Protein AF-A0ABD2ZBJ0-F1 (afdb_monomer)

Nearest PDB structures (foldseek):
  8fky-assembly1_SS  TM=4.635E-01  e=9.409E-06  Homo sapiens
  7ohr-assembly1_m  TM=4.578E-01  e=9.409E-06  Saccharomyces cerevisiae S288C
  8v87-assembly1_m  TM=4.696E-01  e=1.966E-05  Saccharomyces cerevisiae BY4741
  7r7a-assembly1_m  TM=4.651E-01  e=1.839E-05  Saccharomyces cerevisiae BY4741
  8esr-assembly1_m  TM=4.521E-01  e=4.393E-05  Schizosaccharomyces pombe

Secondary structure (DSSP, 8-state):
-HHHHHHHHHHHHHHHHHHHHHHHHHHHHHHHHHHHTS--SS----SSGGGSSSSS---PPPPPPTTGGG-HHHHGGGS--EEEETTTTEEEEPPHHHHHHHHHHHTT--SSTT--SS-----SS-----SS-S--PPPPGGGTSPPHHHHHHHHHHHHHHHTTSS----SPPPP-----SS---GGGG---SPPPPPPPPPPPP------

InterPro domains:
  IPR012953 BOP1, N-terminal domain [PF08145] (55-199)
  IPR012953 BOP1, N-terminal domain [SM01035] (53-210)
  IPR028598 WD repeat BOP1/Erb1 [PTHR17605] (54-200)

pLDDT: mean 73.8, std 16.03, range [34.25, 97.5]

Radius of gyration: 49.83 Å; Cα contacts (8 Å, |Δi|>4): 45; chains: 1; bounding box: 129×77×91 Å

Solvent-accessible surface area (backbone atoms only — not comparable to full-atom values): 14485 Å² total; per-residue (Å²): 112,72,70,60,53,52,52,51,51,52,50,53,51,50,53,52,53,52,52,52,50,54,52,52,50,52,52,52,52,50,51,52,55,55,55,73,70,59,82,79,85,85,76,97,76,92,82,69,79,80,55,68,88,74,79,58,82,80,75,77,73,82,81,74,68,92,69,67,83,77,61,52,82,80,54,54,81,79,48,64,69,66,48,78,40,83,88,70,75,40,80,48,69,53,51,74,63,58,52,50,25,52,57,25,47,78,69,75,42,68,60,54,91,82,67,67,93,75,68,78,83,73,73,87,65,76,88,66,82,69,94,60,71,95,72,86,69,81,83,62,68,69,80,81,43,82,57,69,64,59,53,53,51,50,53,51,51,53,51,32,41,77,69,63,76,42,77,89,68,92,62,81,78,76,73,79,82,81,73,79,88,80,68,93,61,86,80,68,77,83,67,98,63,87,74,78,80,78,80,82,77,84,77,83,80,81,82,86,76,89,134

Organism: NCBI:txid153742

Structure (mmCIF, N/CA/C/O backbone):
data_AF-A0ABD2ZBJ0-F1
#
_entry.id   AF-A0ABD2ZBJ0-F1
#
loop_
_atom_site.group_PDB
_atom_site.id
_atom_site.type_symbol
_atom_site.label_atom_id
_atom_site.label_alt_id
_atom_site.label_comp_id
_atom_site.label_asym_id
_atom_site.label_entity_id
_atom_site.label_seq_id
_atom_site.pdbx_PDB_ins_code
_atom_site.Cartn_x
_atom_site.Cartn_y
_atom_site.Cartn_z
_atom_site.occupancy
_atom_site.B_iso_or_equiv
_atom_site.auth_seq_id
_atom_site.auth_comp_id
_atom_site.auth_asym_id
_atom_site.auth_atom_id
_atom_site.pdbx_PDB_model_num
ATOM 1 N N . MET A 1 1 ? -0.384 59.684 -9.572 1.00 61.28 1 MET A N 1
ATOM 2 C CA . MET A 1 1 ? 0.244 59.180 -8.322 1.00 61.28 1 MET A CA 1
ATOM 3 C C . MET A 1 1 ? -0.605 59.385 -7.064 1.00 61.28 1 MET A C 1
ATOM 5 O O . MET A 1 1 ? -0.841 58.405 -6.370 1.00 61.28 1 MET A O 1
ATOM 9 N N . ARG A 1 2 ? -1.125 60.590 -6.771 1.00 64.19 2 ARG A N 1
ATOM 10 C CA . ARG A 1 2 ? -1.909 60.859 -5.540 1.00 64.19 2 ARG A CA 1
ATOM 11 C C . ARG A 1 2 ? -3.164 59.977 -5.352 1.00 64.19 2 ARG A C 1
ATOM 13 O O . ARG A 1 2 ? -3.437 59.551 -4.239 1.00 64.19 2 ARG A O 1
ATOM 20 N N . VAL A 1 3 ? -3.869 59.622 -6.432 1.00 71.19 3 VAL A N 1
ATOM 21 C CA . VAL A 1 3 ? -5.083 58.769 -6.383 1.00 71.19 3 VAL A CA 1
ATOM 22 C C . VAL A 1 3 ? -4.773 57.303 -6.026 1.00 71.19 3 VAL A C 1
ATOM 24 O O . VAL A 1 3 ? -5.546 56.655 -5.327 1.00 71.19 3 VAL A O 1
ATOM 27 N N . MET A 1 4 ? -3.616 56.784 -6.455 1.00 71.06 4 MET A N 1
ATOM 28 C CA . MET A 1 4 ? -3.164 55.423 -6.120 1.00 71.06 4 MET A CA 1
ATOM 29 C C . MET A 1 4 ? -2.747 55.325 -4.647 1.00 71.06 4 MET A C 1
ATOM 31 O O . MET A 1 4 ? -3.127 54.375 -3.970 1.00 71.06 4 MET A O 1
ATOM 35 N N . LEU A 1 5 ? -2.049 56.344 -4.129 1.00 70.50 5 LEU A N 1
ATOM 36 C CA . LEU A 1 5 ? -1.701 56.435 -2.707 1.00 70.50 5 LEU A CA 1
ATOM 37 C C . LEU A 1 5 ? -2.944 56.517 -1.811 1.00 70.50 5 LEU A C 1
ATOM 39 O O . LEU A 1 5 ? -3.017 55.795 -0.823 1.00 70.50 5 LEU A O 1
ATOM 43 N N . ALA A 1 6 ? -3.957 57.305 -2.189 1.00 75.88 6 ALA A N 1
ATOM 44 C CA . ALA A 1 6 ? -5.214 57.377 -1.440 1.00 75.88 6 ALA A CA 1
ATOM 45 C C . ALA A 1 6 ? -5.960 56.028 -1.408 1.00 75.88 6 ALA A C 1
ATOM 47 O O . ALA A 1 6 ? -6.484 55.639 -0.366 1.00 75.88 6 ALA A O 1
ATOM 48 N N . ARG A 1 7 ? -5.959 55.270 -2.517 1.00 73.88 7 ARG A N 1
ATOM 49 C CA . ARG A 1 7 ? -6.553 53.921 -2.568 1.00 73.88 7 ARG A CA 1
ATOM 50 C C . ARG A 1 7 ? -5.820 52.919 -1.675 1.00 73.88 7 ARG A C 1
ATOM 52 O O . ARG A 1 7 ? -6.476 52.176 -0.949 1.00 73.88 7 ARG A O 1
ATOM 59 N N . ILE A 1 8 ? -4.488 52.929 -1.681 1.00 75.62 8 ILE A N 1
ATOM 60 C CA . ILE A 1 8 ? -3.676 52.067 -0.806 1.00 75.62 8 ILE A CA 1
ATOM 61 C C . ILE A 1 8 ? -3.910 52.437 0.664 1.00 75.62 8 ILE A C 1
ATOM 63 O O . ILE A 1 8 ? -4.127 51.559 1.495 1.00 75.62 8 ILE A O 1
ATOM 67 N N . GLN A 1 9 ? -3.957 53.731 0.984 1.00 77.38 9 GLN A N 1
ATOM 68 C CA . GLN A 1 9 ? -4.165 54.211 2.349 1.00 77.38 9 GLN A CA 1
ATOM 69 C C . GLN A 1 9 ? -5.561 53.856 2.888 1.00 77.38 9 GLN A C 1
ATOM 71 O O . GLN A 1 9 ? -5.675 53.387 4.020 1.00 77.38 9 GLN A O 1
ATOM 76 N N . MET A 1 10 ? -6.609 53.958 2.064 1.00 75.44 10 MET A N 1
ATOM 77 C CA . MET A 1 10 ? -7.961 53.496 2.416 1.00 75.44 10 MET A CA 1
ATOM 78 C C . MET A 1 10 ? -8.017 51.975 2.640 1.00 75.44 10 MET A C 1
ATOM 80 O O . MET A 1 10 ? -8.693 51.508 3.560 1.00 75.44 10 MET A O 1
ATOM 84 N N . MET A 1 11 ? -7.276 51.195 1.845 1.00 76.12 11 MET A N 1
ATOM 85 C CA . MET A 1 11 ? -7.219 49.736 1.982 1.00 76.12 11 MET A CA 1
ATOM 86 C C . MET A 1 11 ? -6.494 49.309 3.268 1.00 76.12 11 MET A C 1
ATOM 88 O O . MET A 1 11 ? -6.987 48.443 3.992 1.00 76.12 11 MET A O 1
ATOM 92 N N . VAL A 1 12 ? -5.384 49.975 3.608 1.00 77.19 12 VAL A N 1
ATOM 93 C CA . VAL A 1 12 ? -4.644 49.745 4.861 1.00 77.19 12 VAL A CA 1
ATOM 94 C C . VAL A 1 12 ? -5.488 50.132 6.079 1.00 77.19 12 VAL A C 1
ATOM 96 O O . VAL A 1 12 ? -5.538 49.379 7.053 1.00 77.19 12 VAL A O 1
ATOM 99 N N . MET A 1 13 ? -6.218 51.252 6.021 1.00 75.88 13 MET A N 1
ATOM 100 C CA . MET A 1 13 ? -7.121 51.648 7.106 1.00 75.88 13 MET A CA 1
ATOM 101 C C . MET A 1 13 ? -8.272 50.653 7.288 1.00 75.88 13 MET A C 1
ATOM 103 O O . MET A 1 13 ? -8.573 50.296 8.424 1.00 75.88 13 MET A O 1
ATOM 107 N N . SER A 1 14 ? -8.866 50.144 6.204 1.00 76.94 14 SER A N 1
ATOM 108 C CA . SER A 1 14 ? -9.909 49.109 6.273 1.00 76.94 14 SER A CA 1
ATOM 109 C C . SER A 1 14 ? -9.390 47.811 6.906 1.00 76.94 14 SER A C 1
ATOM 111 O O . SER A 1 14 ? -9.988 47.301 7.858 1.00 76.94 14 SER A O 1
ATOM 113 N N . MET A 1 15 ? -8.216 47.332 6.476 1.00 72.44 15 MET A N 1
ATOM 114 C CA . MET A 1 15 ? -7.551 46.174 7.088 1.00 72.44 15 MET A CA 1
ATOM 115 C C . MET A 1 15 ? -7.295 46.384 8.586 1.00 72.44 15 MET A C 1
ATOM 117 O O . MET A 1 15 ? -7.532 45.474 9.379 1.00 72.44 15 MET A O 1
ATOM 121 N N . MET A 1 16 ? -6.880 47.587 8.994 1.00 76.50 16 MET A N 1
ATOM 122 C CA . MET A 1 16 ? -6.619 47.912 10.400 1.00 76.50 16 MET A CA 1
ATOM 123 C C . MET A 1 16 ? -7.900 47.964 11.254 1.00 76.50 16 MET A C 1
ATOM 125 O O . MET A 1 16 ? -7.879 47.596 12.430 1.00 76.50 16 MET A O 1
ATOM 129 N N . GLN A 1 17 ? -9.035 48.380 10.680 1.00 71.62 17 GLN A N 1
ATOM 130 C CA . GLN A 1 17 ? -10.335 48.331 11.365 1.00 71.62 17 GLN A CA 1
ATOM 131 C C . GLN A 1 17 ? -10.834 46.890 11.539 1.00 71.62 17 GLN A C 1
ATOM 133 O O . GLN A 1 17 ? -11.384 46.547 12.589 1.00 71.62 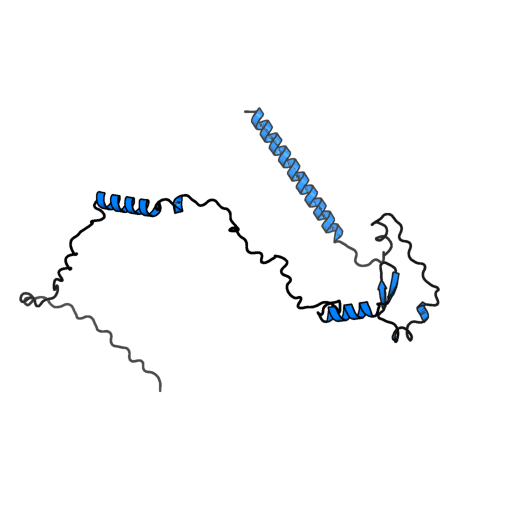17 GLN A O 1
ATOM 138 N N . ILE A 1 18 ? -10.609 46.027 10.544 1.00 70.81 18 ILE A N 1
ATOM 139 C CA . ILE A 1 18 ? -11.002 44.612 10.595 1.00 70.81 18 ILE A CA 1
ATOM 140 C C . ILE A 1 18 ? -10.181 43.868 11.654 1.00 70.81 18 ILE A C 1
ATOM 142 O O . ILE A 1 18 ? -10.756 43.182 12.502 1.00 70.81 18 ILE A O 1
ATOM 146 N N . THR A 1 19 ? -8.859 44.055 11.685 1.00 70.75 19 THR A N 1
ATOM 147 C CA . THR A 1 19 ? -8.000 43.401 12.686 1.00 70.75 19 THR A CA 1
ATOM 148 C C . THR A 1 19 ? -8.301 43.882 14.106 1.00 70.75 19 THR A C 1
ATOM 150 O O . THR A 1 19 ? -8.396 43.051 15.011 1.00 70.75 19 THR A O 1
ATOM 153 N N . ARG A 1 20 ? -8.575 45.181 14.315 1.00 75.19 20 ARG A N 1
ATOM 154 C CA . ARG A 1 20 ? -9.044 45.699 15.616 1.00 75.19 20 ARG A CA 1
ATOM 155 C C . ARG A 1 20 ? -10.350 45.053 16.072 1.00 75.19 20 ARG A C 1
ATOM 157 O O . ARG A 1 20 ? -10.453 44.681 17.240 1.00 75.19 20 ARG A O 1
ATOM 164 N N . ARG A 1 21 ? -11.333 44.885 15.180 1.00 75.00 21 ARG A N 1
ATOM 165 C CA . ARG A 1 21 ? -12.605 44.223 15.521 1.00 75.00 21 ARG A CA 1
ATOM 166 C C . ARG A 1 21 ? -12.390 42.759 15.900 1.00 75.00 21 ARG A C 1
ATOM 168 O O . ARG A 1 21 ? -12.909 42.332 16.927 1.00 75.00 21 ARG A O 1
ATOM 175 N N . VAL A 1 22 ? -11.577 42.019 15.147 1.00 75.56 22 VAL A N 1
ATOM 176 C CA . VAL A 1 22 ? -11.269 40.608 15.443 1.00 75.56 22 VAL A CA 1
ATOM 177 C C . VAL A 1 22 ? -10.565 40.457 16.796 1.00 75.56 22 VAL A C 1
ATOM 179 O O . VAL A 1 22 ? -10.947 39.595 17.587 1.00 75.56 22 VAL A O 1
ATOM 182 N N . ILE A 1 23 ? -9.599 41.326 17.111 1.00 74.06 23 ILE A N 1
ATOM 183 C CA . ILE A 1 23 ? -8.914 41.331 18.414 1.00 74.06 23 ILE A CA 1
ATOM 184 C C . ILE A 1 23 ? -9.905 41.646 19.544 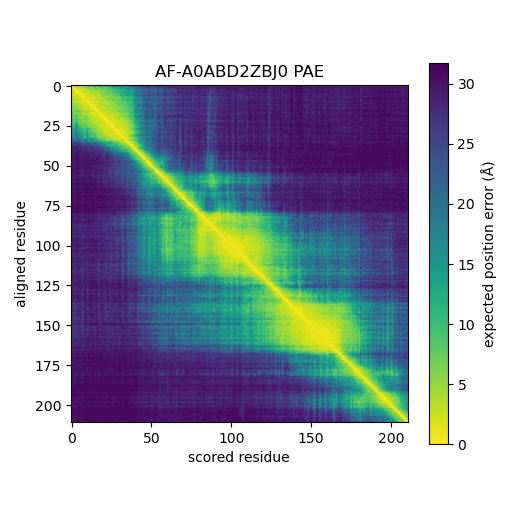1.00 74.06 23 ILE A C 1
ATOM 186 O O . ILE A 1 23 ? -9.911 40.961 20.566 1.00 74.06 23 ILE A O 1
ATOM 190 N N . HIS A 1 24 ? -10.792 42.624 19.349 1.00 74.88 24 HIS A N 1
ATOM 191 C CA . HIS A 1 24 ? -11.782 43.008 20.354 1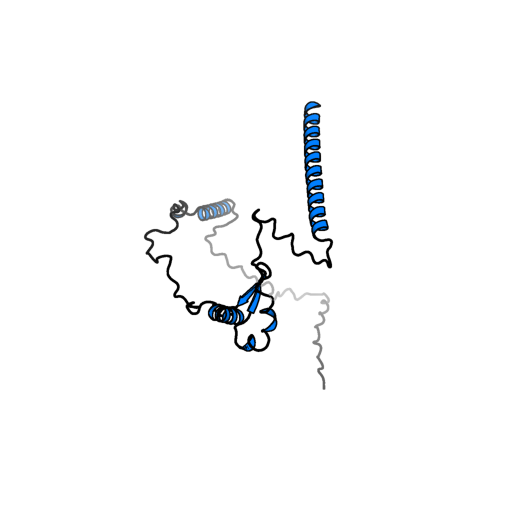.00 74.88 24 HIS A CA 1
ATOM 192 C C . HIS A 1 24 ? -12.831 41.909 20.603 1.00 74.88 24 HIS A C 1
ATOM 194 O O . HIS A 1 24 ? -13.232 41.701 21.748 1.00 74.88 24 HIS A O 1
ATOM 200 N N . LEU A 1 25 ? -13.253 41.183 19.559 1.00 76.94 25 LEU A N 1
ATOM 201 C CA . LEU A 1 25 ? -14.136 40.015 19.668 1.00 76.94 25 LEU A CA 1
ATOM 202 C C . LEU A 1 25 ? -13.435 38.834 20.359 1.00 76.94 25 LEU A C 1
ATOM 204 O O . LEU A 1 25 ? -14.033 38.213 21.236 1.00 76.94 25 LEU A O 1
ATOM 208 N N . LYS A 1 26 ? -12.160 38.570 20.040 1.00 75.81 26 LYS A N 1
ATOM 209 C CA . LYS A 1 26 ? -11.360 37.512 20.680 1.00 75.81 26 LYS A CA 1
ATOM 210 C C . LYS A 1 26 ? -11.137 37.789 22.172 1.00 75.81 26 LYS A C 1
ATOM 212 O O . LYS A 1 26 ? -11.286 36.877 22.978 1.00 75.81 26 LYS A O 1
ATOM 217 N N . MET A 1 27 ? -10.879 39.046 22.545 1.00 73.69 27 MET A N 1
ATOM 218 C CA . MET A 1 27 ? -10.788 39.476 23.948 1.00 73.69 27 MET A CA 1
ATOM 219 C C . MET A 1 27 ? -12.127 39.346 24.687 1.00 73.69 27 MET A C 1
ATOM 221 O O . MET A 1 27 ? -12.146 38.923 25.838 1.00 73.69 27 MET A O 1
ATOM 225 N N . ARG A 1 28 ? -13.258 39.644 24.029 1.00 74.81 28 ARG A N 1
ATOM 226 C CA . ARG A 1 28 ? -14.600 39.479 24.617 1.00 74.81 28 ARG A CA 1
ATOM 227 C C . ARG A 1 28 ? -14.943 38.006 24.851 1.00 74.81 28 ARG A C 1
ATOM 229 O O . ARG A 1 28 ? -15.503 37.681 25.891 1.00 74.81 28 ARG A O 1
ATOM 236 N N . LEU A 1 29 ? -14.569 37.125 23.921 1.00 73.31 29 LEU A N 1
ATOM 237 C CA . LEU A 1 29 ? -14.761 35.678 24.050 1.00 73.31 29 LEU A CA 1
ATOM 238 C C . LEU A 1 29 ? -13.899 35.093 25.180 1.00 73.31 29 LEU A C 1
ATOM 240 O O . LEU A 1 29 ? -14.403 34.330 25.996 1.00 73.31 29 LEU A O 1
ATOM 244 N N . LEU A 1 30 ? -12.628 35.502 25.272 1.00 74.31 30 LEU A N 1
ATOM 245 C CA . LEU A 1 30 ? -11.732 35.113 26.369 1.00 74.31 30 LEU A CA 1
ATOM 246 C C . LEU A 1 30 ? -12.264 35.572 27.729 1.00 74.31 30 LEU A C 1
ATOM 248 O O . LEU A 1 30 ? -12.286 34.783 28.667 1.00 74.31 30 LEU A O 1
ATOM 252 N N . LEU A 1 31 ? -12.787 36.797 27.811 1.00 71.00 31 LEU A N 1
ATOM 253 C CA . LEU A 1 31 ? -13.375 37.334 29.035 1.00 71.00 31 LEU A CA 1
ATOM 254 C C . LEU A 1 31 ? -14.665 36.589 29.433 1.00 71.00 31 LEU A C 1
ATOM 256 O O . LEU A 1 31 ? -14.871 36.345 30.616 1.00 71.00 31 LEU A O 1
ATOM 260 N N . VAL A 1 32 ? -15.490 36.147 28.474 1.00 70.88 32 VAL A N 1
ATOM 261 C CA . VAL A 1 32 ? -16.660 35.281 28.741 1.00 70.88 32 VAL A CA 1
ATOM 262 C C . VAL A 1 32 ? -16.236 33.891 29.229 1.00 70.88 32 VAL A C 1
ATOM 264 O O . VAL A 1 32 ? -16.832 33.378 30.171 1.00 70.88 32 VAL A O 1
ATOM 267 N N . ILE A 1 33 ? -15.187 33.300 28.651 1.00 67.38 33 ILE A N 1
ATOM 268 C CA . ILE A 1 33 ? -14.648 32.001 29.093 1.00 67.38 33 ILE A CA 1
ATOM 269 C C . ILE A 1 33 ? -14.029 32.118 30.499 1.00 67.38 33 ILE A C 1
ATOM 271 O O . ILE A 1 33 ? -14.259 31.259 31.348 1.00 67.38 33 ILE A O 1
ATOM 275 N N . GLN A 1 34 ? -13.300 33.202 30.782 1.00 61.47 34 GLN A N 1
ATOM 276 C CA . GLN A 1 34 ? -12.678 33.448 32.089 1.00 61.47 34 GLN A CA 1
ATOM 277 C C . GLN A 1 34 ? -13.701 33.812 33.175 1.00 61.47 34 GLN A C 1
ATOM 279 O O . GLN A 1 34 ? -13.545 33.363 34.308 1.00 61.47 34 GLN A O 1
ATOM 284 N N . LEU A 1 35 ? -14.772 34.546 32.845 1.00 60.62 35 LEU A N 1
ATOM 285 C CA . LEU A 1 35 ? -15.897 34.775 33.761 1.00 60.62 35 LEU A CA 1
ATOM 286 C C . LEU A 1 35 ? -16.754 33.515 33.964 1.00 60.62 35 LEU A C 1
ATOM 288 O O . LEU A 1 35 ? -17.275 33.320 35.056 1.00 60.62 35 LEU A O 1
ATOM 292 N N . GLY A 1 36 ? -16.863 32.637 32.960 1.00 52.66 36 GLY A N 1
ATOM 293 C CA . GLY A 1 36 ? -17.578 31.359 33.065 1.00 52.66 36 GLY A CA 1
ATOM 294 C C . GLY A 1 36 ? -16.891 30.319 33.961 1.00 52.66 36 GLY A C 1
ATOM 295 O O . GLY A 1 36 ? -17.547 29.388 34.419 1.00 52.66 36 GLY A O 1
ATOM 296 N N . MET A 1 37 ? -15.593 30.482 34.246 1.00 48.53 37 MET A N 1
ATOM 297 C CA . MET A 1 37 ? -14.822 29.585 35.120 1.00 48.53 37 MET A CA 1
ATOM 298 C C . MET A 1 37 ? -14.546 30.150 36.524 1.00 48.53 37 MET A C 1
ATOM 300 O O . MET A 1 37 ? -13.981 29.442 37.357 1.00 48.53 37 MET A O 1
ATOM 304 N N . PHE A 1 38 ? -14.947 31.390 36.831 1.00 41.56 38 PHE A N 1
ATOM 305 C CA . PHE A 1 38 ? -14.702 32.004 38.139 1.00 41.56 38 PHE A CA 1
ATOM 306 C C . PHE A 1 38 ? -15.972 32.042 39.004 1.00 41.56 38 PHE A C 1
ATOM 308 O O . PHE A 1 38 ? -16.809 32.929 38.862 1.00 41.56 38 PHE A O 1
ATOM 315 N N . ARG A 1 39 ? -16.005 31.133 39.997 1.00 39.75 39 ARG A N 1
ATOM 316 C CA . ARG A 1 39 ? -16.911 31.080 41.171 1.00 39.75 39 ARG A CA 1
ATOM 317 C C . ARG A 1 39 ? -18.295 30.491 40.843 1.00 39.75 39 ARG A C 1
ATOM 319 O O . ARG A 1 39 ? -19.014 31.001 40.005 1.00 39.75 39 ARG A O 1
ATOM 326 N N . LEU A 1 40 ? -18.705 29.381 41.461 1.00 41.16 40 LEU A N 1
ATOM 327 C CA . LEU A 1 40 ? -19.152 29.331 42.856 1.00 41.16 40 LEU A CA 1
ATOM 328 C C . LEU A 1 40 ? -18.765 28.008 43.539 1.00 41.16 40 LEU A C 1
ATOM 330 O O . LEU A 1 40 ? -19.365 26.964 43.300 1.00 41.16 40 LEU A O 1
ATOM 334 N N . ASN A 1 41 ? -17.832 28.087 44.488 1.00 41.56 41 ASN A N 1
ATOM 335 C CA . ASN A 1 41 ? -17.881 27.194 45.638 1.00 41.56 41 ASN A CA 1
ATOM 336 C C . ASN A 1 41 ? -19.113 27.575 46.466 1.00 41.56 41 ASN A C 1
ATOM 338 O O . ASN A 1 41 ? -19.238 28.726 46.882 1.00 41.56 41 ASN A O 1
ATOM 342 N N . GLY A 1 42 ? -19.993 26.599 46.684 1.00 46.91 42 GLY A N 1
ATOM 343 C CA . GLY A 1 42 ? -21.019 26.613 47.721 1.00 46.91 42 GLY A CA 1
ATOM 344 C C . GLY A 1 42 ? -22.121 27.656 47.555 1.00 46.91 42 GLY A C 1
ATOM 345 O O . GLY A 1 42 ? -22.076 28.698 48.188 1.00 46.91 42 GLY A O 1
ATOM 346 N N . THR A 1 43 ? -23.178 27.334 46.809 1.00 34.59 43 THR A N 1
ATOM 347 C CA . THR A 1 43 ? -24.553 27.679 47.215 1.00 34.59 43 THR A CA 1
ATOM 348 C C . THR A 1 43 ? -25.556 26.719 46.577 1.00 34.59 43 THR A C 1
ATOM 350 O O . THR A 1 43 ? -25.511 26.397 45.394 1.00 34.59 43 THR A O 1
ATOM 353 N N . ARG A 1 44 ? -26.468 26.248 47.426 1.00 46.78 44 ARG A N 1
ATOM 354 C CA . ARG A 1 44 ? -27.661 25.460 47.125 1.00 46.78 44 ARG A CA 1
ATOM 355 C C . ARG A 1 44 ? -28.625 26.309 46.285 1.00 46.78 44 ARG A C 1
ATOM 357 O O . ARG A 1 44 ? -29.364 27.098 46.855 1.00 46.78 44 ARG A O 1
ATOM 364 N N . MET A 1 45 ? -28.626 26.146 44.963 1.00 34.25 45 MET A N 1
ATOM 365 C CA . MET A 1 45 ? -29.643 26.705 44.056 1.00 34.25 45 MET A CA 1
ATOM 366 C C . MET A 1 45 ? -29.935 25.695 42.932 1.00 34.25 45 MET A C 1
ATOM 368 O O . MET A 1 45 ? -29.454 25.836 41.813 1.00 34.25 45 MET A O 1
ATOM 372 N N . LYS A 1 46 ? -30.703 24.642 43.240 1.00 42.00 46 LYS A N 1
ATOM 373 C CA . LYS A 1 46 ? -31.258 23.698 42.252 1.00 42.00 46 LYS A CA 1
ATOM 374 C C . LYS A 1 46 ? -32.750 24.005 42.062 1.00 42.00 46 LYS A C 1
ATOM 376 O O . LYS A 1 46 ? -33.590 23.352 42.663 1.00 42.00 46 LYS A O 1
ATOM 381 N N . SER A 1 47 ? -33.091 25.061 41.324 1.00 48.19 47 SER A N 1
ATOM 382 C CA . SER A 1 47 ? -34.488 25.277 40.885 1.00 48.19 47 SER A CA 1
ATOM 383 C C . SER A 1 47 ? -34.652 26.174 39.654 1.00 48.19 47 SER A C 1
ATOM 385 O O . SER A 1 47 ? -35.778 26.466 39.262 1.00 48.19 47 SER A O 1
ATOM 387 N N . THR A 1 48 ? -33.566 26.653 39.041 1.00 39.34 48 THR A N 1
ATOM 388 C CA . THR A 1 48 ? -33.640 27.640 37.948 1.00 39.34 48 THR A CA 1
ATOM 389 C C . THR A 1 48 ? -33.057 27.158 36.622 1.00 39.34 48 THR A C 1
ATOM 391 O O . THR A 1 48 ? -33.390 27.734 35.590 1.00 39.34 48 THR A O 1
ATOM 394 N N . LEU A 1 49 ? -32.239 26.098 36.610 1.00 44.50 49 LEU A N 1
ATOM 395 C CA . LEU A 1 49 ? -31.581 25.629 35.383 1.00 44.50 49 LEU A CA 1
ATOM 396 C C . LEU A 1 49 ? -32.481 24.757 34.490 1.00 44.50 49 LEU A C 1
ATOM 398 O O . LEU A 1 49 ? -32.297 24.755 33.276 1.00 44.50 49 LEU A O 1
ATOM 402 N N . ASP A 1 50 ? -33.529 24.141 35.039 1.00 44.81 50 ASP A N 1
ATOM 403 C CA . ASP A 1 50 ? -34.424 23.257 34.271 1.00 44.81 50 ASP A CA 1
ATOM 404 C C . ASP A 1 50 ? -35.515 24.000 33.480 1.00 44.81 50 ASP A C 1
ATOM 406 O O . ASP A 1 50 ? -36.236 23.406 32.680 1.00 44.81 50 ASP A O 1
ATOM 410 N N . MET A 1 51 ? -35.654 25.319 33.664 1.00 43.53 51 MET A N 1
ATOM 411 C CA . MET A 1 51 ? -36.751 26.090 33.062 1.00 43.53 51 MET A CA 1
ATOM 412 C C . MET A 1 51 ? -36.508 26.470 31.586 1.00 43.53 51 MET A C 1
ATOM 414 O O . MET A 1 51 ? -37.444 26.889 30.905 1.00 43.53 51 MET A O 1
ATOM 418 N N . ILE A 1 52 ? -35.271 26.369 31.078 1.00 47.16 52 ILE A N 1
ATOM 419 C CA . ILE A 1 52 ? -34.842 27.164 29.908 1.00 47.16 52 ILE A CA 1
ATOM 420 C C . ILE A 1 52 ? -34.733 26.359 28.601 1.00 47.16 52 ILE A C 1
ATOM 422 O O . ILE A 1 52 ? -34.822 26.953 27.530 1.00 47.16 52 ILE A O 1
ATOM 426 N N . LEU A 1 53 ? -34.617 25.025 28.624 1.00 49.03 53 LEU A N 1
ATOM 427 C CA . LEU A 1 53 ? -34.295 24.290 27.389 1.00 49.03 53 LEU A CA 1
ATOM 428 C C . LEU A 1 53 ? -35.470 24.154 26.391 1.00 49.03 53 LEU A C 1
ATOM 430 O O . LEU A 1 53 ? -35.226 23.880 25.221 1.00 49.03 53 LEU A O 1
ATOM 434 N N . LEU A 1 54 ? -36.735 24.341 26.805 1.00 44.50 54 LEU A N 1
ATOM 435 C CA . LEU A 1 54 ? -37.882 24.073 25.911 1.00 44.50 54 LEU A CA 1
ATOM 436 C C . LEU A 1 54 ? -39.180 24.864 26.172 1.00 44.50 54 LEU A C 1
ATOM 438 O O . LEU A 1 54 ? -40.230 24.509 25.637 1.00 44.50 54 LEU A O 1
ATOM 442 N N . GLY A 1 55 ? -39.155 25.920 26.994 1.00 48.69 55 GLY A N 1
ATOM 443 C CA . GLY A 1 55 ? -40.298 26.834 27.191 1.00 48.69 55 GLY A CA 1
ATOM 444 C C . GLY A 1 55 ? -41.567 26.232 27.827 1.00 48.69 55 GLY A C 1
ATOM 445 O O . GLY A 1 55 ? -42.517 26.961 28.108 1.00 48.69 55 GLY A O 1
ATOM 446 N N . LYS A 1 56 ? -41.600 24.925 28.107 1.00 52.34 56 LYS A N 1
ATOM 447 C CA . LYS A 1 56 ? -42.657 24.259 28.879 1.00 52.34 56 LYS A CA 1
ATOM 448 C C . LYS A 1 56 ? -42.186 24.075 30.320 1.00 52.34 56 LYS A C 1
ATOM 450 O O . LYS A 1 56 ? -41.158 23.452 30.558 1.00 52.34 56 LYS A O 1
ATOM 455 N N . ARG A 1 57 ? -42.948 24.606 31.287 1.00 53.38 57 ARG A N 1
ATOM 456 C CA . ARG A 1 57 ? -42.692 24.396 32.724 1.00 53.38 57 ARG A CA 1
ATOM 457 C C . ARG A 1 57 ? -42.781 22.901 33.041 1.00 53.38 57 ARG A C 1
ATOM 459 O O . ARG A 1 57 ? -43.873 22.335 32.978 1.00 53.38 57 ARG A O 1
ATOM 466 N N . LEU A 1 58 ? -41.660 22.285 33.409 1.00 56.91 58 LEU A N 1
ATOM 467 C CA . LEU A 1 58 ? -41.633 20.933 33.962 1.00 56.91 58 LEU A CA 1
ATOM 468 C C . LEU A 1 58 ? -42.330 20.969 35.327 1.00 56.91 58 LEU A C 1
ATOM 470 O O . LEU A 1 58 ? -41.879 21.633 36.259 1.00 56.91 58 LEU A O 1
ATOM 474 N N . ARG A 1 59 ? -43.497 20.327 35.432 1.00 61.72 59 ARG A N 1
ATOM 475 C CA . ARG A 1 59 ? -44.195 20.160 36.711 1.00 61.72 59 ARG A CA 1
ATOM 476 C C . ARG A 1 59 ? -43.645 18.896 37.362 1.00 61.72 59 ARG A C 1
ATOM 478 O O . ARG A 1 59 ? -43.857 17.814 36.824 1.00 61.72 59 ARG A O 1
ATOM 485 N N . LYS A 1 60 ? -42.978 19.036 38.510 1.00 60.72 60 LYS A N 1
ATOM 486 C CA . LYS A 1 60 ? -42.560 17.898 39.339 1.00 60.72 60 LYS A CA 1
ATOM 487 C C . LYS A 1 60 ? -43.780 17.040 39.710 1.00 60.72 60 LYS A C 1
ATOM 489 O O . LYS A 1 60 ? -44.873 17.570 39.948 1.00 60.72 60 LYS A O 1
ATOM 494 N N . LYS A 1 61 ? -43.604 15.719 39.744 1.00 63.59 61 LYS A N 1
ATOM 495 C CA . LYS A 1 61 ? -44.631 14.768 40.195 1.00 63.59 61 LYS A CA 1
ATOM 496 C C . LYS A 1 61 ? -44.928 15.008 41.678 1.00 63.59 61 LYS A C 1
ATOM 498 O O . LYS A 1 61 ? -44.028 15.325 42.449 1.00 63.59 61 LYS A O 1
ATOM 503 N N . ARG A 1 62 ? -46.199 14.920 42.086 1.00 60.09 62 ARG A N 1
ATOM 504 C CA . ARG A 1 62 ? -46.584 15.143 43.491 1.00 60.09 62 ARG A CA 1
ATOM 505 C C . ARG A 1 62 ? -45.927 14.076 44.366 1.00 60.09 62 ARG A C 1
ATOM 507 O O . ARG A 1 62 ? -46.103 12.890 44.101 1.00 60.09 62 ARG A O 1
ATOM 514 N N . GLU A 1 63 ? -45.198 14.509 45.388 1.00 60.75 63 GLU A N 1
ATOM 515 C CA . GLU A 1 63 ? -44.613 13.621 46.392 1.00 60.75 63 GLU A CA 1
ATOM 516 C C . GLU A 1 63 ? -45.742 12.822 47.069 1.00 60.75 63 GLU A C 1
ATOM 518 O O . GLU A 1 63 ? -46.774 13.379 47.455 1.00 60.75 63 GLU A O 1
ATOM 523 N N . GLY A 1 64 ? -45.592 11.495 47.128 1.00 57.31 64 GLY A N 1
ATOM 524 C CA . GLY A 1 64 ? -46.535 10.616 47.817 1.00 57.31 64 GLY A CA 1
ATOM 525 C C . GLY A 1 64 ? -46.571 10.909 49.318 1.00 57.31 64 GLY A C 1
ATOM 526 O O . GLY A 1 64 ? -45.637 11.479 49.871 1.00 57.31 64 GLY A O 1
ATOM 527 N N . THR A 1 65 ? -47.669 10.531 49.975 1.00 56.56 65 THR A N 1
ATOM 528 C CA . THR A 1 65 ? -47.950 10.820 51.389 1.00 56.56 65 THR A CA 1
ATOM 529 C C . THR A 1 65 ? -46.760 10.544 52.322 1.00 56.56 65 THR A C 1
ATOM 531 O O . THR A 1 65 ? -46.024 9.570 52.156 1.00 56.56 65 THR A O 1
ATOM 534 N N . ASN A 1 66 ? -46.624 11.379 53.362 1.00 57.06 66 ASN A N 1
ATOM 535 C CA . ASN A 1 66 ? -45.525 11.422 54.349 1.00 57.06 66 ASN A CA 1
ATOM 536 C C . ASN A 1 66 ? -45.266 10.118 55.142 1.00 57.06 66 ASN A C 1
ATOM 538 O O . ASN A 1 66 ? -44.457 10.112 56.064 1.00 57.06 66 ASN A O 1
ATOM 542 N N . LEU A 1 67 ? -45.952 9.018 54.824 1.00 58.19 67 LEU A N 1
ATOM 543 C CA . LEU A 1 67 ? -45.853 7.724 55.504 1.00 58.19 67 LEU A CA 1
ATOM 544 C C . LEU A 1 67 ? -44.893 6.748 54.800 1.00 58.19 67 LEU A C 1
ATOM 546 O O . LEU A 1 67 ? -44.381 5.823 55.423 1.00 58.19 67 LEU A O 1
ATOM 550 N N . ILE A 1 68 ? -44.611 6.968 53.515 1.00 58.09 68 ILE A N 1
ATOM 551 C CA . ILE A 1 68 ? -43.722 6.129 52.694 1.00 58.09 68 ILE A CA 1
ATOM 552 C C . ILE A 1 68 ? -42.228 6.206 53.110 1.00 58.09 68 ILE A C 1
ATOM 554 O O . ILE A 1 68 ? -41.556 5.172 53.053 1.00 58.09 68 ILE A O 1
ATOM 558 N N . PRO A 1 69 ? -41.679 7.343 53.597 1.00 64.69 69 PRO A N 1
ATOM 559 C CA . PRO A 1 69 ? -40.267 7.446 53.993 1.00 64.69 69 PRO A CA 1
ATOM 560 C C . PRO A 1 69 ? -39.864 6.569 55.189 1.00 64.69 69 PRO A C 1
ATOM 562 O O . PRO A 1 69 ? -38.676 6.336 55.402 1.00 64.69 69 PRO A O 1
ATOM 565 N N . PHE A 1 70 ? -40.829 6.087 55.979 1.00 59.38 70 PHE A N 1
ATOM 566 C CA . PHE A 1 70 ? -40.574 5.410 57.256 1.00 59.38 70 PHE A CA 1
ATOM 567 C C . PHE A 1 70 ? -40.488 3.880 57.166 1.00 59.38 70 PHE A C 1
ATOM 569 O O . PHE A 1 70 ? -40.197 3.224 58.164 1.00 59.38 70 PHE A O 1
ATOM 576 N N . LEU A 1 71 ? -40.640 3.295 55.973 1.00 59.31 71 LEU A N 1
ATOM 577 C CA . LEU A 1 71 ? -40.555 1.844 55.766 1.00 59.31 71 LEU A CA 1
ATOM 578 C C . LEU A 1 71 ? -39.243 1.284 55.144 1.00 59.31 71 LEU A C 1
ATOM 580 O O . LEU A 1 71 ? -39.310 0.181 54.592 1.00 59.31 71 LEU A O 1
ATOM 584 N N . PRO A 1 72 ? -38.028 1.892 55.182 1.00 56.34 72 PRO A N 1
ATOM 585 C CA . PRO A 1 72 ? -37.001 1.453 54.235 1.00 56.34 72 PRO A CA 1
ATOM 586 C C . PRO A 1 72 ? -36.140 0.275 54.717 1.00 56.34 72 PRO A C 1
ATOM 588 O O . PRO A 1 72 ? -35.694 -0.527 53.908 1.00 56.34 72 PRO A O 1
ATOM 591 N N . VAL A 1 73 ? -35.877 0.091 56.009 1.00 58.12 73 VAL A N 1
ATOM 592 C CA . VAL A 1 73 ? -34.686 -0.701 56.391 1.00 58.12 73 VAL A CA 1
ATOM 593 C C . VAL A 1 73 ? -34.845 -2.218 56.185 1.00 58.12 73 VAL A C 1
ATOM 595 O O . VAL A 1 73 ? -33.909 -2.885 55.748 1.00 58.12 73 VAL A O 1
ATOM 598 N N . LEU A 1 74 ? -36.030 -2.780 56.442 1.00 55.59 74 LEU A N 1
ATOM 599 C CA . LEU A 1 74 ? -36.250 -4.235 56.372 1.00 55.59 74 LEU A CA 1
ATOM 600 C C . LEU A 1 74 ? -36.691 -4.729 54.984 1.00 55.59 74 LEU A C 1
ATOM 602 O O . LEU A 1 74 ? -36.424 -5.877 54.628 1.00 55.59 74 LEU A O 1
ATOM 606 N N . ILE A 1 75 ? -37.331 -3.870 54.184 1.00 49.94 75 ILE A N 1
ATOM 607 C CA . ILE A 1 75 ? -37.884 -4.234 52.870 1.00 49.94 75 ILE A CA 1
ATOM 608 C C . ILE A 1 75 ? -36.860 -4.004 51.742 1.00 49.94 75 ILE A C 1
ATOM 610 O O . ILE A 1 75 ? -36.814 -4.802 50.804 1.00 49.94 75 ILE A O 1
ATOM 614 N N . ILE A 1 76 ? -35.975 -2.997 51.854 1.00 54.53 76 ILE A N 1
ATOM 615 C CA . ILE A 1 76 ? -34.931 -2.697 50.847 1.00 54.53 76 ILE A CA 1
ATOM 616 C C . ILE A 1 76 ? -34.046 -3.914 50.557 1.00 54.53 76 ILE A C 1
ATOM 618 O O . ILE A 1 76 ? -33.628 -4.117 49.425 1.00 54.53 76 ILE A O 1
ATOM 622 N N . ARG A 1 77 ? -33.817 -4.783 51.545 1.00 51.44 77 ARG A N 1
ATOM 623 C CA . ARG A 1 77 ? -32.973 -5.973 51.381 1.00 51.44 77 ARG A CA 1
ATOM 624 C C . ARG A 1 77 ? -33.564 -7.030 50.430 1.00 51.44 77 ARG A C 1
ATOM 626 O O . ARG A 1 77 ? -32.822 -7.890 49.963 1.00 51.44 77 ARG A O 1
ATOM 633 N N . LYS A 1 78 ? -34.875 -6.990 50.147 1.00 54.91 78 LYS A N 1
ATOM 634 C CA . LYS A 1 78 ? -35.562 -7.916 49.221 1.00 54.91 78 LYS A CA 1
ATOM 635 C C . LYS A 1 78 ? -35.829 -7.330 47.830 1.00 54.91 78 LYS A C 1
ATOM 637 O O . LYS A 1 78 ? -36.153 -8.094 46.925 1.00 54.91 78 LYS A O 1
ATOM 642 N N . ILE A 1 79 ? -35.726 -6.014 47.654 1.00 56.44 79 ILE A N 1
ATOM 643 C CA . ILE A 1 79 ? -36.099 -5.321 46.413 1.00 56.44 79 ILE A CA 1
ATOM 644 C C . ILE A 1 79 ? -34.815 -4.919 45.668 1.00 56.44 79 ILE A C 1
ATOM 646 O O . ILE A 1 79 ? -33.781 -4.722 46.296 1.00 56.44 79 ILE A O 1
ATOM 650 N N . GLY A 1 80 ? -34.851 -4.893 44.331 1.00 64.62 80 GLY A N 1
ATOM 651 C CA . GLY A 1 80 ? -33.691 -4.641 43.465 1.00 64.62 80 GLY A CA 1
ATOM 652 C C . GLY A 1 80 ? -32.930 -3.341 43.765 1.00 64.62 80 GLY A C 1
ATOM 653 O O . GLY A 1 80 ? -33.348 -2.520 44.578 1.00 64.62 80 GLY A O 1
ATOM 654 N N . VAL A 1 81 ? -31.782 -3.154 43.103 1.00 76.00 81 VAL A N 1
ATOM 655 C CA . VAL A 1 81 ? -30.945 -1.953 43.270 1.00 76.00 81 VAL A CA 1
ATOM 656 C C . VAL A 1 81 ? -31.762 -0.719 42.872 1.00 76.00 81 VAL A C 1
ATOM 658 O O . VAL A 1 81 ? -32.207 -0.621 41.728 1.00 76.00 81 VAL A O 1
ATOM 661 N N . LYS A 1 82 ? -31.964 0.202 43.821 1.00 81.94 82 LYS A N 1
ATOM 662 C CA . LYS A 1 82 ? -32.665 1.472 43.602 1.00 81.94 82 LYS A CA 1
ATOM 663 C C . LYS A 1 82 ? -31.660 2.612 43.542 1.00 81.94 82 LYS A C 1
ATOM 665 O O . LYS A 1 82 ? -30.749 2.656 44.370 1.00 81.94 82 LYS A O 1
ATOM 670 N N . PHE A 1 83 ? -31.839 3.534 42.605 1.00 80.75 83 PHE A N 1
ATOM 671 C CA . PHE A 1 83 ? -31.057 4.767 42.537 1.00 80.75 83 PHE A CA 1
ATOM 672 C C . PHE A 1 83 ? -31.990 5.975 42.436 1.00 80.75 83 PHE A C 1
ATOM 674 O O . PHE A 1 83 ? -33.141 5.860 42.016 1.00 80.75 83 PHE A O 1
ATOM 681 N N . TYR A 1 84 ? -31.500 7.122 42.898 1.00 82.88 84 TYR A N 1
ATOM 682 C CA . TYR A 1 84 ? -32.234 8.379 42.849 1.00 82.88 84 TYR A CA 1
ATOM 683 C C . TYR A 1 84 ? -31.960 9.067 41.514 1.00 82.88 84 TYR A C 1
ATOM 685 O O . TYR A 1 84 ? -30.802 9.343 41.197 1.00 82.88 84 TYR A O 1
ATOM 693 N N . ASP A 1 85 ? -33.010 9.325 40.743 1.00 84.00 85 ASP A N 1
ATOM 694 C CA . ASP A 1 85 ? -32.930 10.144 39.539 1.00 84.00 85 ASP A CA 1
ATOM 695 C C . ASP A 1 85 ? -33.138 11.616 39.919 1.00 84.00 85 ASP A C 1
ATOM 697 O O . ASP A 1 85 ? -34.235 12.013 40.312 1.00 84.00 85 ASP A O 1
ATOM 701 N N . GLU A 1 86 ? -32.080 12.427 39.811 1.00 83.00 86 GLU A N 1
ATOM 702 C CA . GLU A 1 86 ? -32.119 13.854 40.157 1.00 83.00 86 GLU A CA 1
ATOM 703 C C . GLU A 1 86 ? -33.033 14.679 39.246 1.00 83.00 86 GLU A C 1
ATOM 705 O O . GLU A 1 86 ? -33.506 15.730 39.666 1.00 83.00 86 GLU A O 1
ATOM 710 N N . TYR A 1 87 ? -33.263 14.245 38.004 1.00 78.38 87 TYR A N 1
ATOM 711 C CA . TYR A 1 87 ? -34.037 15.031 37.042 1.00 78.38 87 TYR A CA 1
ATOM 712 C C . TYR A 1 87 ? -35.542 14.897 37.280 1.00 78.38 87 TYR A C 1
ATOM 714 O O . TYR A 1 87 ? -36.291 15.872 37.218 1.00 78.38 87 TYR A O 1
ATOM 722 N N . ASN A 1 88 ? -35.981 13.673 37.570 1.00 80.25 88 ASN A N 1
ATOM 723 C CA . ASN A 1 88 ? -37.388 13.373 37.818 1.00 80.25 88 ASN A CA 1
ATOM 724 C C . ASN A 1 88 ? -37.747 13.404 39.312 1.00 80.25 88 ASN A C 1
ATOM 726 O O . ASN A 1 88 ? -38.932 13.370 39.645 1.00 80.25 88 ASN A O 1
ATOM 730 N N . ASP A 1 89 ? -36.749 13.502 40.201 1.00 78.06 89 ASP A N 1
ATOM 731 C CA . ASP A 1 89 ? -36.888 13.361 41.654 1.00 78.06 89 ASP A CA 1
ATOM 732 C C . ASP A 1 89 ? -37.629 12.059 42.038 1.00 78.06 89 ASP A C 1
ATOM 734 O O . ASP A 1 89 ? -38.466 12.029 42.946 1.00 78.06 89 ASP A O 1
ATOM 738 N N . GLU A 1 90 ? -37.340 10.968 41.322 1.00 79.75 90 GLU A N 1
ATOM 739 C CA . GLU A 1 90 ? -37.959 9.655 41.523 1.00 79.75 90 GLU A CA 1
ATOM 740 C C . GLU A 1 90 ? -36.917 8.603 41.926 1.00 79.75 90 GLU A C 1
ATOM 742 O O . GLU A 1 90 ? -35.763 8.621 41.494 1.00 79.75 90 GLU A O 1
ATOM 747 N N . ILE A 1 91 ? -37.337 7.654 42.767 1.00 80.69 91 ILE A N 1
ATOM 748 C CA . ILE A 1 91 ? -36.534 6.474 43.095 1.00 80.69 91 ILE A CA 1
ATOM 749 C C . ILE A 1 91 ? -36.879 5.401 42.068 1.00 80.69 91 ILE A C 1
ATOM 751 O O . ILE A 1 91 ? -37.945 4.786 42.144 1.00 80.69 91 ILE A O 1
ATOM 755 N N . VAL A 1 92 ? -35.979 5.190 41.111 1.00 83.50 92 VAL A N 1
ATOM 756 C CA . VAL A 1 92 ? -36.154 4.194 40.053 1.00 83.50 92 VAL A CA 1
ATOM 757 C C . VAL A 1 92 ? -35.552 2.870 40.509 1.00 83.50 92 VAL A C 1
ATOM 759 O O . VAL A 1 92 ? -34.451 2.814 41.067 1.00 83.50 92 VAL A O 1
ATOM 762 N N . GLU A 1 93 ? -36.294 1.787 40.292 1.00 85.31 93 GLU A N 1
ATOM 763 C CA . GLU A 1 93 ? -35.828 0.426 40.544 1.00 85.31 93 GLU A CA 1
ATOM 764 C C . GLU A 1 93 ? -35.300 -0.180 39.247 1.00 85.31 93 GLU A C 1
ATOM 766 O O . GLU A 1 93 ? -35.995 -0.164 38.232 1.00 85.31 93 GLU A O 1
ATOM 771 N N . LEU A 1 94 ? -34.092 -0.747 39.282 1.00 85.19 94 LEU A N 1
ATOM 772 C CA . LEU A 1 94 ? -33.566 -1.474 38.131 1.00 85.19 94 LEU A CA 1
ATOM 773 C C . LEU A 1 94 ? -34.299 -2.802 37.957 1.00 85.19 94 LEU A C 1
ATOM 775 O O . LEU A 1 94 ? -34.424 -3.607 38.890 1.00 85.19 94 LEU A O 1
ATOM 779 N N . THR A 1 95 ? -34.708 -3.076 36.726 1.00 89.62 95 THR A N 1
ATOM 780 C CA . THR A 1 95 ? -35.227 -4.385 36.347 1.00 89.62 95 THR A CA 1
ATOM 781 C C . THR A 1 95 ? -34.122 -5.445 36.421 1.00 89.62 95 THR A C 1
ATOM 783 O O . THR A 1 95 ? -32.910 -5.177 36.429 1.00 89.62 95 THR A O 1
ATOM 786 N N . LYS A 1 96 ? -34.533 -6.716 36.477 1.00 87.81 96 LYS A N 1
ATOM 787 C CA . LYS A 1 96 ? -33.594 -7.849 36.509 1.00 87.81 96 LYS A CA 1
ATOM 788 C C . LYS A 1 96 ? -32.748 -7.927 35.233 1.00 87.81 96 LYS A C 1
ATOM 790 O O . LYS A 1 96 ? -31.589 -8.336 35.300 1.00 87.81 96 LYS A O 1
ATOM 795 N N . GLU A 1 97 ? -33.315 -7.531 34.096 1.00 88.75 97 GLU A N 1
ATOM 796 C CA . GLU A 1 97 ? -32.655 -7.543 32.789 1.00 88.75 97 GLU A CA 1
ATOM 797 C C . GLU A 1 97 ? -31.576 -6.465 32.696 1.00 88.75 97 GLU A C 1
ATOM 799 O O . GLU A 1 97 ? -30.429 -6.780 32.376 1.00 88.75 97 GLU A O 1
ATOM 804 N N . GLU A 1 98 ? -31.894 -5.233 33.097 1.00 88.69 98 GLU A N 1
ATOM 805 C CA . GLU A 1 98 ? -30.932 -4.126 33.168 1.00 88.69 98 GLU A CA 1
ATOM 806 C C . GLU A 1 98 ? -29.783 -4.459 34.120 1.00 88.69 98 GLU A C 1
ATOM 808 O O . GLU A 1 98 ? -28.610 -4.308 33.778 1.00 88.69 98 GLU A O 1
ATOM 813 N N . THR A 1 99 ? -30.094 -5.024 35.289 1.00 90.69 99 THR A N 1
ATOM 814 C CA . THR A 1 99 ? -29.064 -5.456 36.244 1.00 90.69 99 THR A CA 1
ATOM 815 C C . THR A 1 99 ? -28.145 -6.523 35.634 1.00 90.69 99 THR A C 1
ATOM 817 O O . THR A 1 99 ? -26.931 -6.521 35.866 1.00 90.69 99 THR A O 1
ATOM 820 N N . ARG A 1 100 ? -28.695 -7.452 34.840 1.00 90.31 100 ARG A N 1
ATOM 821 C CA . ARG A 1 100 ? -27.920 -8.491 34.143 1.00 90.31 100 ARG A CA 1
ATOM 822 C C . ARG A 1 100 ? -27.040 -7.891 33.047 1.00 90.31 100 ARG A C 1
ATOM 824 O O . ARG A 1 100 ? -25.887 -8.307 32.926 1.00 90.31 100 ARG A O 1
ATOM 831 N N . MET A 1 101 ? -27.556 -6.918 32.302 1.00 92.50 101 MET A N 1
ATOM 832 C CA . MET A 1 101 ? -26.823 -6.187 31.271 1.00 92.50 101 MET A CA 1
ATOM 833 C C . MET A 1 101 ? -25.643 -5.416 31.875 1.00 92.50 101 MET A C 1
ATOM 835 O O . MET A 1 101 ? -24.503 -5.622 31.462 1.00 92.50 101 MET A O 1
ATOM 839 N N . ILE A 1 102 ? -25.884 -4.630 32.930 1.00 91.81 102 ILE A N 1
ATOM 840 C CA . ILE A 1 102 ? -24.848 -3.865 33.645 1.00 91.81 102 ILE A CA 1
ATOM 841 C C . ILE A 1 102 ? -23.746 -4.800 34.156 1.00 91.81 102 ILE A C 1
ATOM 843 O O . ILE A 1 102 ? -22.562 -4.556 33.935 1.00 91.81 102 ILE A O 1
ATOM 847 N N . ARG A 1 103 ? -24.114 -5.924 34.787 1.00 92.62 103 ARG A N 1
ATOM 848 C CA . ARG A 1 103 ? -23.139 -6.918 35.273 1.00 92.62 103 ARG A CA 1
ATOM 849 C C . ARG A 1 103 ? -22.285 -7.525 34.161 1.00 92.62 103 ARG A C 1
ATOM 851 O O . ARG A 1 103 ? -21.149 -7.903 34.433 1.00 92.62 103 ARG A O 1
ATOM 858 N N . ARG A 1 104 ? -22.818 -7.673 32.947 1.00 93.31 104 ARG A N 1
ATOM 859 C CA . ARG A 1 104 ? -22.067 -8.181 31.788 1.00 93.31 104 ARG A CA 1
ATOM 860 C C . ARG A 1 104 ? -21.108 -7.138 31.244 1.00 93.31 104 ARG A C 1
ATOM 862 O O . ARG A 1 104 ? -19.941 -7.462 31.051 1.00 93.31 104 ARG A O 1
ATOM 869 N N . VAL A 1 105 ? -21.567 -5.896 31.114 1.00 93.81 105 VAL A N 1
ATOM 870 C CA . VAL A 1 105 ? -20.727 -4.766 30.697 1.00 93.81 105 VAL A CA 1
ATOM 871 C C . VAL A 1 105 ? -19.557 -4.574 31.663 1.00 93.81 105 VAL A C 1
ATOM 873 O O . VAL A 1 105 ? -18.416 -4.481 31.224 1.00 93.81 105 VAL A O 1
ATOM 876 N N . LEU A 1 106 ? -19.802 -4.629 32.978 1.00 94.56 106 LEU A N 1
ATOM 877 C CA . LEU A 1 106 ? -18.742 -4.551 33.996 1.00 94.56 106 LEU A CA 1
ATOM 878 C C . LEU A 1 106 ? -17.709 -5.685 33.895 1.00 94.56 106 LEU A C 1
ATOM 880 O O . LEU A 1 106 ? -16.572 -5.517 34.322 1.00 94.56 106 LEU A O 1
ATOM 884 N N . LYS A 1 107 ? -18.094 -6.837 33.340 1.00 94.38 107 LYS A N 1
ATOM 885 C CA . LYS A 1 107 ? -17.206 -7.980 33.084 1.00 94.38 107 LYS A CA 1
ATOM 886 C C . LYS A 1 107 ? -16.551 -7.936 31.697 1.00 94.38 107 LYS A C 1
ATOM 888 O O . LYS A 1 107 ? -15.853 -8.881 31.350 1.00 94.38 107 LYS A O 1
ATOM 893 N N . GLY A 1 108 ? -16.798 -6.895 30.895 1.00 91.81 108 GLY A N 1
ATOM 894 C CA . GLY A 1 108 ? -16.313 -6.795 29.514 1.00 91.81 108 GLY A CA 1
ATOM 895 C C . GLY A 1 108 ? -17.005 -7.749 28.533 1.00 91.81 108 GLY A C 1
ATOM 896 O O . GLY A 1 108 ? -16.455 -8.045 27.478 1.00 91.81 108 GLY A O 1
ATOM 897 N N . MET A 1 109 ? -18.190 -8.263 28.875 1.00 91.06 109 MET A N 1
ATOM 898 C CA . MET A 1 109 ? -18.993 -9.132 28.009 1.00 91.06 109 MET A CA 1
ATOM 899 C C . MET A 1 109 ? -20.038 -8.323 27.232 1.00 91.06 109 MET A C 1
ATOM 901 O O . MET A 1 109 ? -20.411 -7.219 27.635 1.00 91.06 109 MET A O 1
ATOM 905 N N . ALA A 1 110 ? -20.573 -8.906 26.157 1.00 91.44 110 ALA A N 1
ATOM 906 C CA . ALA A 1 110 ? -21.647 -8.289 25.390 1.00 91.44 110 ALA A CA 1
ATOM 907 C C . ALA A 1 110 ? -22.906 -8.033 26.258 1.00 91.44 110 ALA A C 1
ATOM 909 O O . ALA A 1 110 ? -23.280 -8.893 27.070 1.00 91.44 110 ALA A O 1
ATOM 910 N N . PRO A 1 111 ? -23.585 -6.878 26.098 1.00 91.56 111 PRO A N 1
ATOM 911 C CA . PRO A 1 111 ? -24.783 -6.535 26.870 1.00 91.56 111 PRO A CA 1
ATOM 912 C C . PRO A 1 111 ? -25.922 -7.547 26.665 1.00 91.56 111 PRO A C 1
ATOM 914 O O . PRO A 1 111 ? -26.511 -8.052 27.630 1.00 91.56 111 PRO A O 1
ATOM 917 N N . HIS A 1 112 ? -26.187 -7.894 25.403 1.00 89.31 112 HIS A N 1
ATOM 918 C CA . HIS A 1 112 ? -27.244 -8.820 25.007 1.00 89.31 112 HIS A CA 1
ATOM 919 C C . HIS A 1 112 ? -26.758 -10.278 25.026 1.00 89.31 112 HIS A C 1
ATOM 921 O O . HIS A 1 112 ? -25.622 -10.551 24.644 1.00 89.31 112 HIS A O 1
ATOM 927 N N . PRO A 1 113 ? -27.594 -11.235 25.482 1.00 85.56 113 PRO A N 1
ATOM 928 C CA . PRO A 1 113 ? -27.241 -12.660 25.489 1.00 85.56 113 PRO A CA 1
ATOM 929 C C . PRO A 1 113 ? -27.120 -13.266 24.093 1.00 85.56 113 PRO A C 1
ATOM 931 O O . PRO A 1 113 ? -26.444 -14.273 23.953 1.00 85.56 113 PRO A O 1
ATOM 934 N N . GLU A 1 114 ? -27.781 -12.667 23.109 1.00 88.88 114 GLU A N 1
ATOM 935 C CA . GLU A 1 114 ? -27.876 -13.162 21.733 1.00 88.88 114 GLU A CA 1
ATOM 936 C C . GLU A 1 114 ? -26.722 -12.684 20.847 1.00 88.88 114 GLU A C 1
ATOM 938 O O . GLU A 1 114 ? -26.654 -13.041 19.677 1.00 88.88 114 GLU A O 1
ATOM 943 N N . PHE A 1 115 ? -25.819 -11.856 21.381 1.00 89.44 115 PHE A N 1
ATOM 944 C CA . PHE A 1 115 ? -24.683 -11.364 20.619 1.00 89.44 115 PHE A CA 1
ATOM 945 C C . PHE A 1 115 ? -23.678 -12.491 20.381 1.00 89.44 115 PHE A C 1
ATOM 947 O O . PHE A 1 115 ? -23.076 -12.995 21.332 1.00 89.44 115 PHE A O 1
ATOM 954 N N . ASP A 1 116 ? -23.484 -12.841 19.115 1.00 88.44 116 ASP A N 1
ATOM 955 C CA . ASP A 1 116 ? -22.425 -13.738 18.672 1.00 88.44 116 ASP A CA 1
ATOM 956 C C . ASP A 1 116 ? -21.101 -12.957 18.537 1.00 88.44 116 ASP A C 1
ATOM 958 O O . ASP A 1 116 ? -21.024 -12.034 17.721 1.00 88.44 116 ASP A O 1
ATOM 962 N N . PRO A 1 117 ? -20.052 -13.279 19.321 1.00 88.19 117 PRO A N 1
ATOM 963 C CA . PRO A 1 117 ? -18.745 -12.638 19.194 1.00 88.19 117 PRO A CA 1
ATOM 964 C C . PRO A 1 117 ? -18.027 -12.958 17.880 1.00 88.19 117 PRO A C 1
ATOM 966 O O . PRO A 1 117 ? -17.119 -12.218 17.498 1.00 88.19 117 PRO A O 1
ATOM 969 N N . TYR A 1 118 ? -18.401 -14.052 17.214 1.00 89.56 118 TYR A N 1
ATOM 970 C CA . TYR A 1 118 ? -17.737 -14.543 16.012 1.00 89.56 118 TYR A CA 1
ATOM 971 C C . TYR A 1 118 ? -18.749 -14.763 14.884 1.00 89.56 118 TYR A C 1
ATOM 973 O O . TYR A 1 118 ? -18.912 -15.896 14.424 1.00 89.56 118 TYR A O 1
ATOM 981 N N . PRO A 1 119 ? -19.410 -13.690 14.398 1.00 88.69 119 PRO A N 1
ATOM 982 C CA . PRO A 1 119 ? -20.310 -13.826 13.270 1.00 88.69 119 PRO A CA 1
ATOM 983 C C . PRO A 1 119 ? -19.519 -14.337 12.065 1.00 88.69 119 PRO A C 1
ATOM 985 O O . PRO A 1 119 ? -18.396 -13.895 11.801 1.00 88.69 119 PRO A O 1
ATOM 988 N N . THR A 1 120 ? -20.111 -15.261 11.310 1.00 88.25 120 THR A N 1
ATOM 989 C CA . THR A 1 120 ? -19.548 -15.638 10.011 1.00 88.25 120 THR A CA 1
ATOM 990 C C . THR A 1 120 ? -19.527 -14.384 9.147 1.00 88.25 120 THR A C 1
ATOM 992 O O . THR A 1 120 ? -20.562 -13.737 8.977 1.00 88.25 120 THR A O 1
ATOM 995 N N . ALA A 1 121 ? -18.344 -14.007 8.658 1.00 81.94 121 ALA A N 1
ATOM 996 C CA . ALA A 1 121 ? -18.202 -12.857 7.782 1.00 81.94 121 ALA A CA 1
ATOM 997 C C . ALA A 1 121 ? -19.073 -13.096 6.546 1.00 81.94 121 ALA A C 1
ATOM 999 O O . ALA A 1 121 ? -18.800 -13.989 5.751 1.00 81.94 121 ALA A O 1
ATOM 1000 N N . GLY A 1 122 ? -20.168 -12.346 6.435 1.00 78.81 122 GLY A N 1
ATOM 1001 C CA . GLY A 1 122 ? -20.974 -12.351 5.229 1.00 78.81 122 GLY A CA 1
ATOM 1002 C C . GLY A 1 122 ? -20.198 -11.648 4.126 1.00 78.81 122 GLY A C 1
ATOM 1003 O O . GLY A 1 122 ? -19.751 -10.513 4.318 1.00 78.81 122 GLY A O 1
ATOM 1004 N N . ASP A 1 123 ? -20.067 -12.303 2.978 1.00 78.56 123 ASP A N 1
ATOM 1005 C CA . ASP A 1 123 ? -19.542 -11.696 1.760 1.00 78.56 123 ASP A CA 1
ATOM 1006 C C . ASP A 1 123 ? -20.575 -10.682 1.241 1.00 78.56 123 ASP A C 1
ATOM 1008 O O . ASP A 1 123 ? -21.428 -10.977 0.408 1.00 78.56 123 ASP A O 1
ATOM 1012 N N . TRP A 1 124 ? -20.556 -9.471 1.804 1.00 76.62 124 TRP A N 1
ATOM 1013 C CA . TRP A 1 124 ? -21.414 -8.357 1.377 1.00 76.62 124 TRP A CA 1
ATOM 1014 C C . TRP A 1 124 ? -21.020 -7.821 -0.007 1.00 76.62 124 TRP A C 1
ATOM 1016 O O . TRP A 1 124 ? -21.796 -7.103 -0.636 1.00 76.62 124 TRP A O 1
ATOM 1026 N N . VAL A 1 125 ? -19.822 -8.181 -0.474 1.00 77.31 125 VAL A N 1
ATOM 1027 C CA . VAL A 1 125 ? -19.386 -8.048 -1.862 1.00 77.31 125 VAL A CA 1
ATOM 1028 C C . VAL A 1 125 ? -19.359 -9.447 -2.450 1.00 77.31 125 VAL A C 1
ATOM 1030 O O . VAL A 1 125 ? -18.590 -10.291 -1.991 1.00 77.31 125 VAL A O 1
ATOM 1033 N N . SER A 1 126 ? -20.201 -9.696 -3.448 1.00 72.12 126 SER A N 1
ATOM 1034 C CA . SER A 1 126 ? -20.211 -10.965 -4.157 1.00 72.12 126 SER A CA 1
ATOM 1035 C C . SER A 1 126 ? -18.891 -11.179 -4.898 1.00 72.12 126 SER A C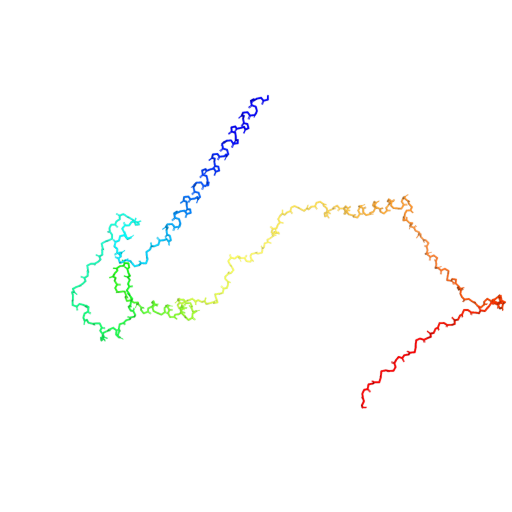 1
ATOM 1037 O O . SER A 1 126 ? -18.333 -10.273 -5.520 1.00 72.12 126 SER A O 1
ATOM 1039 N N . LEU A 1 127 ? -18.397 -12.415 -4.834 1.00 69.00 127 LEU A N 1
ATOM 1040 C CA . LEU A 1 127 ? -17.251 -12.905 -5.594 1.00 69.00 127 LEU A CA 1
ATOM 1041 C C . LEU A 1 127 ? -17.673 -13.222 -7.040 1.00 69.00 127 LEU A C 1
ATOM 1043 O O . LEU A 1 127 ? -17.375 -14.296 -7.562 1.00 69.00 127 LEU A O 1
ATOM 1047 N N . ASP A 1 128 ? -18.437 -12.328 -7.665 1.00 78.31 128 ASP A N 1
ATOM 1048 C CA . ASP A 1 128 ? -18.802 -12.501 -9.064 1.00 78.31 128 ASP A CA 1
ATOM 1049 C C . ASP A 1 128 ? -17.526 -12.348 -9.907 1.00 78.31 128 ASP A C 1
ATOM 1051 O O . ASP A 1 128 ? -16.741 -11.418 -9.676 1.00 78.31 128 ASP A O 1
ATOM 1055 N N . PRO A 1 129 ? -17.259 -13.261 -10.858 1.00 80.25 129 PRO A N 1
ATOM 1056 C CA . PRO A 1 129 ? -16.106 -13.125 -11.730 1.00 80.25 129 PRO A CA 1
ATOM 1057 C C . PRO A 1 129 ? -16.260 -11.835 -12.538 1.00 80.25 129 PRO A C 1
ATOM 1059 O O . PRO A 1 129 ? -17.223 -11.654 -13.277 1.00 80.25 129 PRO A O 1
ATOM 1062 N N . ILE A 1 130 ? -15.315 -10.911 -12.371 1.00 80.56 130 ILE A N 1
ATOM 1063 C CA . ILE A 1 130 ? -15.309 -9.666 -13.134 1.00 80.56 130 ILE A CA 1
ATOM 1064 C C . ILE A 1 130 ? -14.791 -9.994 -14.540 1.00 80.56 130 ILE A C 1
ATOM 1066 O O . ILE A 1 130 ? -13.611 -10.297 -14.712 1.00 80.56 130 ILE A O 1
ATOM 1070 N N . ASP A 1 131 ? -15.672 -9.936 -15.541 1.00 83.62 131 ASP A N 1
ATOM 1071 C CA . ASP A 1 131 ? -15.347 -10.252 -16.944 1.00 83.62 131 ASP A CA 1
ATOM 1072 C C . ASP A 1 131 ? -14.334 -9.278 -17.579 1.00 83.62 131 ASP A C 1
ATOM 1074 O O . ASP A 1 131 ? -13.690 -9.593 -18.580 1.00 83.62 131 ASP A O 1
ATOM 1078 N N . HIS A 1 132 ? -14.187 -8.081 -17.007 1.00 83.94 132 HIS A N 1
ATOM 1079 C CA . HIS A 1 132 ? -13.294 -7.024 -17.477 1.00 83.94 132 HIS A CA 1
ATOM 1080 C C . HIS A 1 132 ? -12.317 -6.597 -16.369 1.00 83.94 132 HIS A C 1
ATOM 1082 O O . HIS A 1 132 ? -12.616 -6.714 -15.181 1.00 83.94 132 HIS A O 1
ATOM 1088 N N . PRO A 1 133 ? -11.119 -6.100 -16.712 1.00 86.62 133 PRO A N 1
ATOM 1089 C CA . PRO A 1 133 ? -10.213 -5.553 -15.712 1.00 86.62 133 PRO A CA 1
ATOM 1090 C C . PRO A 1 133 ? -10.831 -4.316 -15.036 1.00 86.62 133 PRO A C 1
ATOM 1092 O O . PRO A 1 133 ? -11.387 -3.447 -15.692 1.00 86.62 133 PRO A O 1
ATOM 1095 N N . PHE A 1 134 ? -10.682 -4.203 -13.714 1.00 77.81 134 PHE A N 1
ATOM 1096 C CA . PHE A 1 134 ? -11.217 -3.085 -12.922 1.00 77.81 134 PHE A CA 1
ATOM 1097 C C . PHE A 1 134 ? -10.701 -1.683 -13.345 1.00 77.81 134 PHE A C 1
ATOM 1099 O O . PHE A 1 134 ? -11.395 -0.694 -13.109 1.00 77.81 134 PHE A O 1
ATOM 1106 N N . PRO A 1 135 ? -9.515 -1.542 -13.978 1.00 85.12 135 PRO A N 1
ATOM 1107 C CA . PRO A 1 135 ? -9.156 -0.313 -14.682 1.00 85.12 135 PRO A CA 1
ATOM 1108 C C . PRO A 1 135 ? -9.265 -0.436 -16.214 1.00 85.12 135 PRO A C 1
ATOM 1110 O O . PRO A 1 135 ? -8.375 -0.987 -16.860 1.00 85.12 135 PRO A O 1
ATOM 1113 N N . ASP A 1 136 ? -10.251 0.243 -16.807 1.00 85.00 136 ASP A N 1
ATOM 1114 C CA . ASP A 1 136 ? -10.383 0.452 -18.265 1.00 85.00 136 ASP A CA 1
ATOM 1115 C C . ASP A 1 136 ? -9.477 1.587 -18.792 1.00 85.00 136 ASP A C 1
ATOM 1117 O O . ASP A 1 136 ? -9.851 2.400 -19.643 1.00 85.00 136 ASP A O 1
ATOM 1121 N N . ALA A 1 137 ? -8.261 1.710 -18.253 1.00 90.62 137 ALA A N 1
ATOM 1122 C CA . ALA A 1 137 ? -7.331 2.740 -18.701 1.00 90.62 137 ALA A CA 1
ATOM 1123 C C . ALA A 1 137 ? -6.819 2.409 -20.117 1.00 90.62 137 ALA A C 1
ATOM 1125 O O . ALA A 1 137 ? -6.332 1.297 -20.339 1.00 90.62 137 ALA A O 1
ATOM 1126 N N . PRO A 1 138 ? -6.859 3.355 -21.078 1.00 92.94 138 PRO A N 1
ATOM 1127 C CA . PRO A 1 138 ? -6.387 3.088 -22.428 1.00 92.94 138 PRO A CA 1
ATOM 1128 C C . PRO A 1 138 ? -4.889 2.777 -22.428 1.00 92.94 138 PRO A C 1
ATOM 1130 O O . PRO A 1 138 ? -4.076 3.462 -21.798 1.00 92.94 138 PRO A O 1
ATOM 1133 N N . GLU A 1 139 ? -4.520 1.749 -23.183 1.00 92.00 139 GLU A N 1
ATOM 1134 C CA . GLU A 1 139 ? -3.157 1.245 -23.203 1.00 92.00 139 GLU A CA 1
ATOM 1135 C C . GLU A 1 139 ? -2.188 2.273 -23.830 1.00 92.00 139 GLU A C 1
ATOM 1137 O O . GLU A 1 139 ? -2.414 2.767 -24.942 1.00 92.00 139 GLU A O 1
ATOM 1142 N N . PRO A 1 140 ? -1.073 2.627 -23.165 1.00 95.12 140 PRO A N 1
ATOM 1143 C CA . PRO A 1 140 ? -0.189 3.667 -23.669 1.00 95.12 140 PRO A CA 1
ATOM 1144 C C . PRO A 1 140 ? 0.617 3.187 -24.885 1.00 95.12 140 PRO A C 1
ATOM 1146 O O . PRO A 1 140 ? 1.254 2.132 -24.856 1.00 95.12 140 PRO A O 1
ATOM 1149 N N . LYS A 1 141 ? 0.734 4.047 -25.910 1.00 95.38 141 LYS A N 1
ATOM 1150 C CA . LYS A 1 141 ? 1.432 3.772 -27.190 1.00 95.38 141 LYS A CA 1
ATOM 1151 C C . LYS A 1 141 ? 2.850 3.191 -27.053 1.00 95.38 141 LYS A C 1
ATOM 1153 O O . LYS A 1 141 ? 3.304 2.460 -27.926 1.00 95.38 141 LYS A O 1
ATOM 1158 N N . ARG A 1 142 ? 3.561 3.496 -25.959 1.00 94.62 142 ARG A N 1
ATOM 1159 C CA . ARG A 1 142 ? 4.925 2.999 -25.686 1.00 94.62 142 ARG A CA 1
ATOM 1160 C C . ARG A 1 142 ? 5.033 1.477 -25.548 1.00 94.62 142 ARG A C 1
ATOM 1162 O O . ARG A 1 142 ? 6.148 0.984 -25.583 1.00 94.62 142 ARG A O 1
ATOM 1169 N N . ARG A 1 143 ? 3.923 0.766 -25.316 1.00 93.94 143 ARG A N 1
ATOM 1170 C CA . ARG A 1 143 ? 3.917 -0.704 -25.263 1.00 93.94 143 ARG A CA 1
ATOM 1171 C C . ARG A 1 143 ? 3.948 -1.329 -26.663 1.00 93.94 143 ARG A C 1
ATOM 1173 O O . ARG A 1 143 ? 4.450 -2.431 -26.813 1.00 93.94 143 ARG A O 1
ATOM 1180 N N . PHE A 1 144 ? 3.462 -0.606 -27.674 1.00 96.31 144 PHE A N 1
ATOM 1181 C CA . PHE A 1 144 ? 3.400 -1.069 -29.066 1.00 96.31 144 PHE A CA 1
ATOM 1182 C C . PHE A 1 144 ? 4.578 -0.588 -29.924 1.00 96.31 144 PHE A C 1
ATOM 1184 O O . PHE A 1 144 ? 4.915 -1.202 -30.929 1.00 96.31 144 PHE A O 1
ATOM 1191 N N . VAL A 1 145 ? 5.190 0.541 -29.562 1.00 96.19 145 VAL A N 1
ATOM 1192 C CA . VAL A 1 145 ? 6.339 1.133 -30.268 1.00 96.19 145 VAL A CA 1
ATOM 1193 C C . VAL A 1 145 ? 7.632 0.729 -29.548 1.00 96.19 145 VAL A C 1
ATOM 1195 O O . VAL A 1 145 ? 7.611 0.648 -28.319 1.00 96.19 145 VAL A O 1
ATOM 1198 N N . PRO A 1 146 ? 8.768 0.537 -30.250 1.00 95.75 146 PRO A N 1
ATOM 1199 C CA . PRO A 1 146 ? 10.065 0.318 -29.607 1.00 95.75 146 PRO A CA 1
ATOM 1200 C C . PRO A 1 146 ? 10.390 1.377 -28.548 1.00 95.75 146 PRO A C 1
ATOM 1202 O O . PRO A 1 146 ? 9.930 2.528 -28.601 1.00 95.75 146 PRO A O 1
ATOM 1205 N N . SER A 1 147 ? 11.212 0.997 -27.570 1.00 95.88 147 SER A N 1
ATOM 1206 C CA . SER A 1 147 ? 11.419 1.844 -26.405 1.00 95.88 147 SER A CA 1
ATOM 1207 C C . SER A 1 147 ? 12.199 3.125 -26.753 1.00 95.88 147 SER A C 1
ATOM 1209 O O . SER A 1 147 ? 1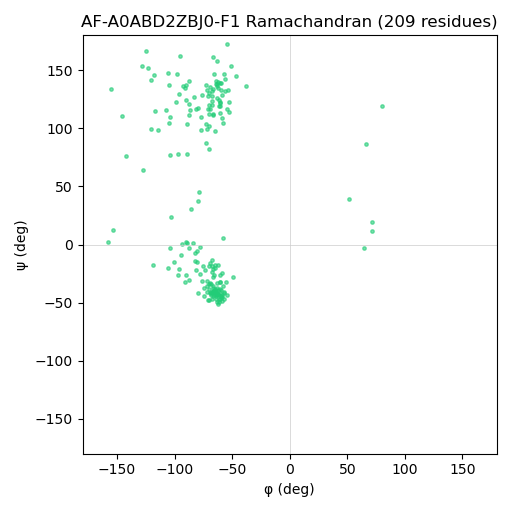3.234 3.140 -27.432 1.00 95.88 147 SER A O 1
ATOM 1211 N N . LYS A 1 148 ? 11.719 4.259 -26.229 1.00 94.94 148 LYS A N 1
ATOM 1212 C CA . LYS A 1 148 ? 12.418 5.549 -26.367 1.00 94.94 148 LYS A CA 1
ATOM 1213 C C . LYS A 1 148 ? 13.745 5.569 -25.602 1.00 94.94 148 LYS A C 1
ATOM 1215 O O . LYS A 1 148 ? 14.651 6.321 -25.961 1.00 94.94 148 LYS A O 1
ATOM 1220 N N . TRP A 1 149 ? 13.850 4.780 -24.533 1.00 95.81 149 TRP A N 1
ATOM 1221 C CA . TRP A 1 149 ? 15.045 4.716 -23.698 1.00 95.81 149 TRP A CA 1
ATOM 1222 C C . TRP A 1 149 ? 16.208 4.046 -24.428 1.00 95.81 149 TRP A C 1
ATOM 1224 O O . TRP A 1 149 ? 17.294 4.623 -24.476 1.00 95.81 149 TRP A O 1
ATOM 1234 N N . GLU A 1 150 ? 15.972 2.900 -25.067 1.00 95.88 150 GLU A N 1
ATOM 1235 C CA . GLU A 1 150 ? 16.984 2.230 -25.892 1.00 95.88 150 GLU A CA 1
ATOM 1236 C C . GLU A 1 150 ? 17.430 3.138 -27.030 1.00 95.88 150 GLU A C 1
ATOM 1238 O O . GLU A 1 150 ? 18.624 3.356 -27.208 1.00 95.88 150 GLU A O 1
ATOM 1243 N N . SER A 1 151 ? 16.479 3.781 -27.714 1.00 96.75 151 SER A N 1
ATOM 1244 C CA . SER A 1 151 ? 16.788 4.771 -28.750 1.00 96.75 151 SER A CA 1
ATOM 1245 C C . SER A 1 151 ? 17.713 5.881 -28.221 1.00 96.75 151 SER A C 1
ATOM 1247 O O . SER A 1 151 ? 18.701 6.237 -28.862 1.00 96.75 151 SER A O 1
ATOM 1249 N N . LYS A 1 152 ? 17.459 6.405 -27.012 1.00 97.38 152 LYS A N 1
ATOM 1250 C CA . LYS A 1 152 ? 18.316 7.419 -26.370 1.00 97.38 152 LYS A CA 1
ATOM 1251 C C . LYS A 1 152 ? 19.712 6.880 -26.042 1.00 97.38 152 LYS A C 1
ATOM 1253 O O . LYS A 1 152 ? 20.694 7.609 -26.205 1.00 97.38 152 LYS A O 1
ATOM 1258 N N . MET A 1 153 ? 19.811 5.639 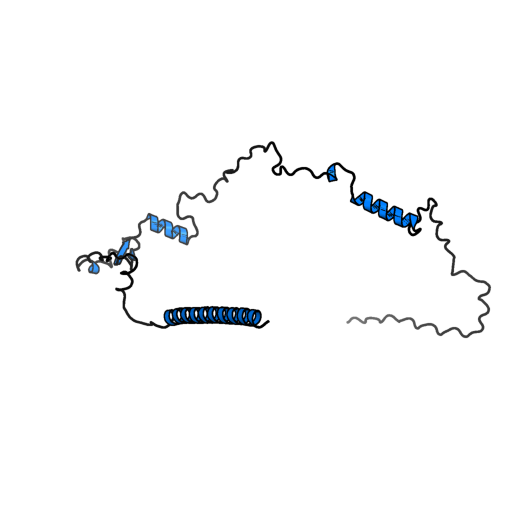-25.574 1.00 97.44 153 MET A N 1
ATOM 1259 C CA . MET A 1 153 ? 21.086 4.989 -25.259 1.00 97.44 153 MET A CA 1
ATOM 1260 C C . MET A 1 153 ? 21.909 4.714 -26.517 1.00 97.44 153 MET A C 1
ATOM 1262 O O . MET A 1 153 ? 23.089 5.058 -26.549 1.00 97.44 153 MET A O 1
ATOM 1266 N N . ILE A 1 154 ? 21.277 4.220 -27.581 1.00 96.81 154 ILE A N 1
ATOM 1267 C CA . ILE A 1 154 ? 21.905 4.015 -28.890 1.00 96.81 154 ILE A CA 1
ATOM 1268 C C . ILE A 1 154 ? 22.440 5.346 -29.421 1.00 96.81 154 ILE A C 1
ATOM 1270 O O . ILE A 1 154 ? 23.611 5.443 -29.773 1.00 96.81 154 ILE A O 1
ATOM 1274 N N . VAL A 1 155 ? 21.636 6.414 -29.395 1.00 97.50 155 VAL A N 1
ATOM 1275 C CA . VAL A 1 155 ? 22.080 7.751 -29.832 1.00 97.50 155 VAL A CA 1
ATOM 1276 C C . VAL A 1 155 ? 23.276 8.247 -29.011 1.00 97.50 155 VAL A C 1
ATOM 1278 O O . VAL A 1 155 ? 24.192 8.856 -29.566 1.00 97.50 155 VAL A O 1
ATOM 1281 N N . ARG A 1 156 ? 23.300 7.999 -27.696 1.00 97.19 156 ARG A N 1
ATOM 1282 C CA . ARG A 1 156 ? 24.448 8.337 -26.838 1.00 97.19 156 ARG A CA 1
ATOM 1283 C C . ARG A 1 156 ? 25.701 7.556 -27.229 1.00 97.19 156 ARG A C 1
ATOM 1285 O O . ARG A 1 156 ? 26.751 8.176 -27.384 1.00 97.19 156 ARG A O 1
ATOM 1292 N N . LEU A 1 157 ? 25.579 6.245 -27.428 1.00 95.94 157 LEU A N 1
ATOM 1293 C CA . LEU A 1 157 ? 26.681 5.380 -27.845 1.00 95.94 157 LEU A CA 1
ATOM 1294 C C . LEU A 1 157 ? 27.226 5.805 -29.213 1.00 95.94 157 LEU A C 1
ATOM 1296 O O . LEU A 1 157 ? 28.417 6.074 -29.340 1.00 95.94 157 LEU A O 1
ATOM 1300 N N . VAL A 1 158 ? 26.347 6.001 -30.199 1.00 96.31 158 VAL A N 1
ATOM 1301 C CA . VAL A 1 158 ? 26.702 6.481 -31.545 1.00 96.31 158 VAL A CA 1
ATOM 1302 C C . VAL A 1 158 ? 27.421 7.830 -31.482 1.00 96.31 158 VAL A C 1
ATOM 1304 O O . VAL A 1 158 ? 28.413 8.036 -32.178 1.00 96.31 158 VAL A O 1
ATOM 1307 N N . ARG A 1 159 ? 26.971 8.758 -30.627 1.00 97.25 159 ARG A N 1
ATOM 1308 C CA . ARG A 1 159 ? 27.670 10.038 -30.412 1.00 97.25 159 ARG A CA 1
ATOM 1309 C C . ARG A 1 159 ? 29.055 9.846 -29.795 1.00 97.25 159 ARG A C 1
ATOM 1311 O O . ARG A 1 159 ? 29.972 10.558 -30.191 1.00 97.25 159 ARG A O 1
ATOM 1318 N N . GLY A 1 160 ? 29.210 8.924 -28.846 1.00 97.00 160 GLY A N 1
ATOM 1319 C CA . GLY A 1 160 ? 30.505 8.584 -28.250 1.00 97.00 160 GLY A CA 1
ATOM 1320 C C . GLY A 1 160 ? 31.483 8.009 -29.274 1.00 97.00 160 GLY A C 1
ATOM 1321 O O . GLY A 1 160 ? 32.628 8.453 -29.327 1.00 97.00 160 GLY A O 1
ATOM 1322 N N . ILE A 1 161 ? 31.002 7.112 -30.138 1.00 94.88 161 ILE A N 1
ATOM 1323 C CA . ILE A 1 161 ? 31.779 6.517 -31.235 1.00 94.88 161 ILE A CA 1
ATOM 1324 C C . ILE A 1 161 ? 32.204 7.592 -32.239 1.00 94.88 161 ILE A C 1
ATOM 1326 O O . ILE A 1 161 ? 33.385 7.723 -32.538 1.00 94.88 161 ILE A O 1
ATOM 1330 N N . ARG A 1 162 ? 31.270 8.437 -32.700 1.00 94.94 162 ARG A N 1
ATOM 1331 C CA . ARG A 1 162 ? 31.574 9.533 -33.645 1.00 94.94 162 ARG A CA 1
ATOM 1332 C C . ARG A 1 162 ? 32.581 10.544 -33.097 1.00 94.94 162 ARG A C 1
ATOM 1334 O O . ARG A 1 162 ? 33.338 11.119 -33.865 1.00 94.94 162 ARG A O 1
ATOM 1341 N N . LYS A 1 163 ? 32.575 10.779 -31.782 1.00 96.50 163 LYS A N 1
ATOM 1342 C CA . LYS A 1 163 ? 33.549 11.646 -31.099 1.00 96.50 163 LYS A CA 1
ATOM 1343 C C . LYS A 1 163 ? 34.889 10.953 -30.819 1.00 96.50 163 LYS A C 1
ATOM 1345 O O . LYS A 1 163 ? 35.785 11.606 -30.299 1.00 96.50 163 LYS A O 1
ATOM 1350 N N . GLY A 1 164 ? 35.015 9.653 -31.091 1.00 90.75 164 GLY A N 1
ATOM 1351 C CA . GLY A 1 164 ? 36.208 8.863 -30.776 1.00 90.75 164 GLY A CA 1
ATOM 1352 C C . GLY A 1 164 ? 36.415 8.578 -29.283 1.00 90.75 164 GLY A C 1
ATOM 1353 O O . GLY A 1 164 ? 37.486 8.120 -28.901 1.00 90.75 164 GLY A O 1
ATOM 1354 N N . LEU A 1 165 ? 35.412 8.839 -28.432 1.00 92.19 165 LEU A N 1
ATOM 1355 C CA . LEU A 1 165 ? 35.474 8.565 -26.987 1.00 92.19 165 LEU A CA 1
ATOM 1356 C C . LEU A 1 165 ? 35.309 7.075 -26.678 1.00 92.19 165 LEU A C 1
ATOM 1358 O O . LEU A 1 165 ? 35.836 6.580 -25.687 1.00 92.19 165 LEU A O 1
ATOM 1362 N N . ILE A 1 166 ? 34.538 6.379 -27.512 1.00 89.56 166 ILE A N 1
ATOM 1363 C CA . ILE A 1 166 ? 34.303 4.941 -27.419 1.00 89.56 166 ILE A CA 1
ATOM 1364 C C . ILE A 1 166 ? 34.870 4.340 -28.693 1.00 89.56 166 ILE A C 1
ATOM 1366 O O . ILE A 1 166 ? 34.373 4.626 -29.783 1.00 89.56 166 ILE A O 1
ATOM 1370 N N . LYS A 1 167 ? 35.911 3.527 -28.550 1.00 86.19 167 LYS A N 1
ATOM 1371 C CA . LYS A 1 167 ? 36.434 2.725 -29.648 1.00 86.19 167 LYS A CA 1
ATOM 1372 C C . LYS A 1 167 ? 35.712 1.386 -29.639 1.00 86.19 167 LYS A C 1
ATOM 1374 O O . LYS A 1 167 ? 35.651 0.716 -28.610 1.00 86.19 167 LYS A O 1
ATOM 1379 N N . VAL A 1 168 ? 35.110 1.047 -30.771 1.00 81.06 168 VAL A N 1
ATOM 1380 C CA . VAL A 1 168 ? 34.587 -0.295 -31.026 1.00 81.06 168 VAL A CA 1
ATOM 1381 C C . VAL A 1 168 ? 35.750 -1.050 -31.649 1.00 81.06 168 VAL A C 1
ATOM 1383 O O . VAL A 1 168 ? 35.889 -1.092 -32.865 1.00 81.06 168 VAL A O 1
ATOM 1386 N N . ASP A 1 169 ? 36.691 -1.476 -30.811 1.00 77.75 169 ASP A N 1
ATOM 1387 C CA . ASP A 1 169 ? 37.841 -2.237 -31.281 1.00 77.75 169 ASP A CA 1
ATOM 1388 C C . ASP A 1 169 ? 37.396 -3.696 -31.488 1.00 77.75 169 ASP A C 1
ATOM 1390 O O . ASP A 1 169 ? 37.015 -4.361 -30.528 1.00 77.75 169 ASP A O 1
ATOM 1394 N N . ASP A 1 170 ? 37.465 -4.206 -32.722 1.00 66.69 170 ASP A N 1
ATOM 1395 C CA . ASP A 1 170 ? 37.220 -5.630 -33.038 1.00 66.69 170 ASP A CA 1
ATOM 1396 C C . ASP A 1 170 ? 38.423 -6.529 -32.693 1.00 66.69 170 ASP A C 1
ATOM 1398 O O . ASP A 1 170 ? 38.398 -7.744 -32.890 1.00 66.69 170 ASP A O 1
ATOM 1402 N N . LYS A 1 171 ? 39.521 -5.936 -32.209 1.00 70.38 171 LYS A N 1
ATOM 1403 C CA . LYS A 1 171 ? 40.755 -6.655 -31.890 1.00 70.38 171 LYS A CA 1
ATOM 1404 C C . LYS A 1 171 ? 40.755 -7.070 -30.417 1.00 70.38 171 LYS A C 1
ATOM 1406 O O . LYS A 1 171 ? 40.415 -6.241 -29.568 1.00 70.38 171 LYS A O 1
ATOM 1411 N N . PRO A 1 172 ? 41.163 -8.312 -30.084 1.00 69.75 172 PRO A N 1
ATOM 1412 C CA . PRO A 1 172 ? 41.375 -8.690 -28.693 1.00 69.75 172 PRO A CA 1
ATOM 1413 C C . PRO A 1 172 ? 42.386 -7.716 -28.088 1.00 69.75 172 PRO A C 1
ATOM 1415 O O . PRO A 1 172 ? 43.402 -7.409 -28.714 1.00 69.75 172 PRO A O 1
ATOM 1418 N N . LYS A 1 173 ? 42.081 -7.180 -26.900 1.00 69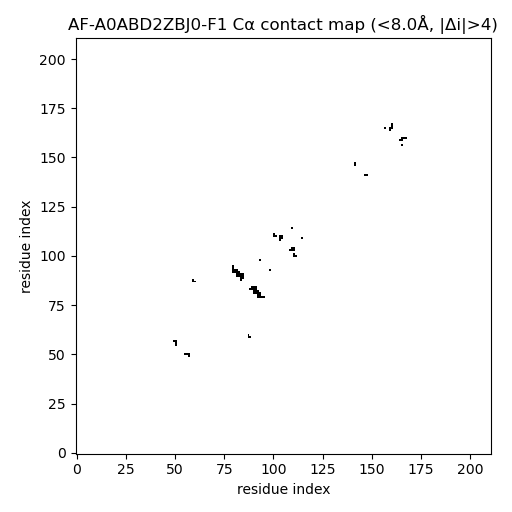.00 173 LYS A N 1
ATOM 1419 C CA . LYS A 1 173 ? 43.013 -6.313 -26.172 1.00 69.00 173 LYS A CA 1
ATOM 1420 C C . LYS A 1 173 ? 44.320 -7.084 -26.033 1.00 69.00 173 LYS A C 1
ATOM 1422 O O . LYS A 1 173 ? 44.313 -8.145 -25.416 1.00 69.00 173 LYS A O 1
ATOM 1427 N N . GLU A 1 174 ? 45.392 -6.576 -26.637 1.00 69.62 174 GLU A N 1
ATOM 1428 C CA . GLU A 1 174 ? 46.718 -7.163 -26.472 1.00 69.62 174 GLU A CA 1
ATOM 1429 C C . GLU A 1 174 ? 46.989 -7.268 -24.970 1.00 69.62 174 GLU A C 1
ATOM 1431 O O . GLU A 1 174 ? 46.856 -6.284 -24.236 1.00 69.62 174 GLU A O 1
ATOM 1436 N N . GLU A 1 175 ? 47.271 -8.484 -24.504 1.00 72.56 175 GLU A N 1
ATOM 1437 C CA . GLU A 1 175 ? 47.592 -8.734 -23.106 1.00 72.56 175 GLU A CA 1
ATOM 1438 C C . GLU A 1 175 ? 48.743 -7.808 -22.702 1.00 72.56 175 GLU A C 1
ATOM 1440 O O . GLU A 1 175 ? 49.719 -7.651 -23.443 1.00 72.56 175 GLU A O 1
ATOM 1445 N N . ASN A 1 176 ? 48.605 -7.141 -21.551 1.00 71.88 176 ASN A N 1
ATOM 1446 C CA . ASN A 1 176 ? 49.632 -6.237 -21.047 1.00 71.88 176 ASN A CA 1
ATOM 1447 C C . ASN A 1 176 ? 50.958 -6.995 -21.010 1.00 71.88 176 ASN A C 1
ATOM 1449 O O . ASN A 1 176 ? 51.102 -7.934 -20.230 1.00 71.88 176 ASN A O 1
ATOM 1453 N N . ARG A 1 177 ? 51.919 -6.584 -21.843 1.00 71.12 177 ARG A N 1
ATOM 1454 C CA . ARG A 1 177 ? 53.270 -7.146 -21.831 1.00 71.12 177 ARG A CA 1
ATOM 1455 C C . ARG A 1 177 ? 53.831 -6.940 -20.426 1.00 71.12 177 ARG A C 1
ATOM 1457 O O . ARG A 1 177 ? 54.131 -5.814 -20.034 1.00 71.12 177 ARG A O 1
ATOM 1464 N N . VAL A 1 178 ? 53.879 -8.011 -19.638 1.00 77.81 178 VAL A N 1
ATOM 1465 C CA . VAL A 1 178 ? 54.412 -7.981 -18.277 1.00 77.81 178 VAL A CA 1
ATOM 1466 C C . VAL A 1 178 ? 55.922 -7.855 -18.406 1.00 77.81 178 VAL A C 1
ATOM 1468 O O . VAL A 1 178 ? 56.603 -8.813 -18.762 1.00 77.81 178 VAL A O 1
ATOM 1471 N N . TYR A 1 179 ? 56.447 -6.657 -18.170 1.00 75.56 179 TYR A N 1
ATOM 1472 C CA . TYR A 1 179 ? 57.887 -6.439 -18.117 1.00 75.56 179 TYR A CA 1
ATOM 1473 C C . TYR A 1 179 ? 58.393 -6.801 -16.718 1.00 75.56 179 TYR A C 1
ATOM 1475 O O . TYR A 1 179 ? 57.875 -6.304 -15.715 1.00 75.56 179 TYR A O 1
ATOM 1483 N N . LEU A 1 180 ? 59.406 -7.668 -16.646 1.00 80.31 180 LEU A N 1
ATOM 1484 C CA . LEU A 1 180 ? 60.096 -7.976 -15.399 1.00 80.31 180 LEU A CA 1
ATOM 1485 C C . LEU A 1 180 ? 60.945 -6.754 -15.012 1.00 80.31 180 LEU A C 1
ATOM 1487 O O . LEU A 1 180 ? 62.005 -6.528 -15.581 1.00 80.31 180 LEU A O 1
ATOM 1491 N N . LEU A 1 181 ? 60.445 -5.928 -14.089 1.00 75.38 181 LEU A N 1
ATOM 1492 C CA . LEU A 1 181 ? 61.150 -4.717 -13.640 1.00 75.38 181 LEU A CA 1
ATOM 1493 C C . LEU A 1 181 ? 62.355 -5.034 -12.737 1.00 75.38 181 LEU A C 1
ATOM 1495 O O . LEU A 1 181 ? 63.254 -4.215 -12.598 1.00 75.38 181 LEU A O 1
ATOM 1499 N N . TRP A 1 182 ? 62.361 -6.217 -12.122 1.00 74.81 182 TRP A N 1
ATOM 1500 C CA . TRP A 1 182 ? 63.402 -6.681 -11.212 1.00 74.81 182 TRP A CA 1
ATOM 1501 C C . TRP A 1 182 ? 64.010 -7.965 -11.776 1.00 74.81 182 TRP A C 1
ATOM 1503 O O . TRP A 1 182 ? 63.420 -9.036 -11.641 1.00 74.81 182 TRP A O 1
ATOM 1513 N N . GLY A 1 183 ? 65.158 -7.838 -12.435 1.00 70.62 183 GLY A N 1
ATOM 1514 C CA . GLY A 1 183 ? 65.991 -8.949 -12.890 1.00 70.62 183 GLY A CA 1
ATOM 1515 C C . GLY A 1 183 ? 67.410 -8.802 -12.348 1.00 70.62 183 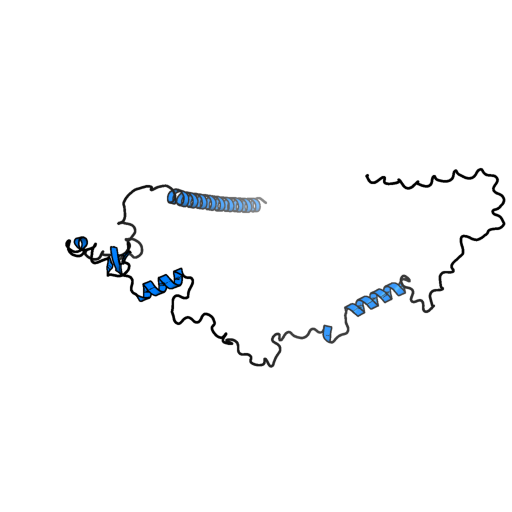GLY A C 1
ATOM 1516 O O . GLY A 1 183 ? 67.779 -7.745 -11.834 1.00 70.62 183 GLY A O 1
ATOM 1517 N N . ASP A 1 184 ? 68.202 -9.865 -12.450 1.00 71.81 184 ASP A N 1
ATOM 1518 C CA . ASP A 1 184 ? 69.614 -9.822 -12.080 1.00 71.81 184 ASP A CA 1
ATOM 1519 C C . ASP A 1 184 ? 70.390 -9.030 -13.142 1.00 71.81 184 ASP A C 1
ATOM 1521 O O . ASP A 1 184 ? 70.894 -9.587 -14.116 1.00 71.81 184 ASP A O 1
ATOM 1525 N N . ASP A 1 185 ? 70.451 -7.707 -12.979 1.00 69.38 185 ASP A N 1
ATOM 1526 C CA . ASP A 1 185 ? 71.269 -6.836 -13.820 1.00 69.38 185 ASP A CA 1
ATOM 1527 C C . ASP A 1 185 ? 72.759 -7.081 -13.502 1.00 69.38 185 ASP A C 1
ATOM 1529 O O . ASP A 1 185 ? 73.223 -6.699 -12.421 1.00 69.38 185 ASP A O 1
ATOM 1533 N N . PRO A 1 186 ? 73.569 -7.649 -14.421 1.00 63.69 186 PRO A N 1
ATOM 1534 C CA . PRO A 1 186 ? 74.981 -7.949 -14.146 1.00 63.69 186 PRO A CA 1
A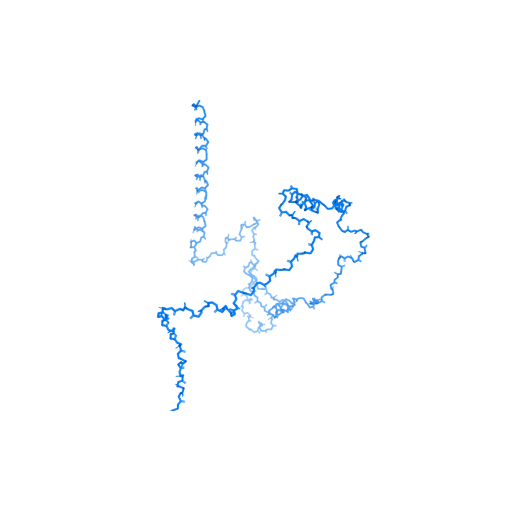TOM 1535 C C . PRO A 1 186 ? 75.842 -6.685 -13.959 1.00 63.69 186 PRO A C 1
ATOM 1537 O O . PRO A 1 186 ? 76.957 -6.755 -13.445 1.00 63.69 186 PRO A O 1
ATOM 1540 N N . ASN A 1 187 ? 75.311 -5.515 -14.334 1.00 61.81 187 ASN A N 1
ATOM 1541 C CA . ASN A 1 187 ? 75.974 -4.213 -14.234 1.00 61.81 187 ASN A CA 1
ATOM 1542 C C . ASN A 1 187 ? 75.743 -3.494 -12.889 1.00 61.81 187 ASN A C 1
ATOM 1544 O O . ASN A 1 187 ? 76.228 -2.380 -12.703 1.00 61.81 187 ASN A O 1
ATOM 1548 N N . LEU A 1 188 ? 75.016 -4.088 -11.933 1.00 59.66 188 LEU A N 1
ATOM 1549 C CA . LEU A 1 188 ? 74.712 -3.451 -10.640 1.00 59.66 188 LEU A CA 1
ATOM 1550 C C . LEU A 1 188 ? 75.823 -3.601 -9.583 1.00 59.66 188 LEU A C 1
ATOM 1552 O O . LEU A 1 188 ? 75.649 -3.169 -8.439 1.00 59.66 188 LEU A O 1
ATOM 1556 N N . THR A 1 189 ? 76.929 -4.251 -9.942 1.00 58.66 189 THR A N 1
ATOM 1557 C CA . THR A 1 189 ? 77.977 -4.701 -9.012 1.00 58.66 189 THR A CA 1
ATOM 1558 C C . THR A 1 189 ? 78.983 -3.600 -8.647 1.00 58.66 189 THR A C 1
ATOM 1560 O O . THR A 1 189 ? 79.685 -3.716 -7.646 1.00 58.66 189 THR A O 1
ATOM 1563 N N . GLU A 1 190 ? 79.014 -2.487 -9.382 1.00 62.94 190 GLU A N 1
ATOM 1564 C CA . GLU A 1 190 ? 79.882 -1.341 -9.082 1.00 62.94 190 GLU A CA 1
ATOM 1565 C C . GLU A 1 190 ? 79.121 -0.268 -8.293 1.00 62.94 190 GLU A C 1
ATOM 1567 O O . GLU A 1 190 ? 78.670 0.748 -8.821 1.00 62.94 190 GLU A O 1
ATOM 1572 N N . ARG A 1 191 ? 78.943 -0.490 -6.987 1.00 59.12 191 ARG A N 1
ATOM 1573 C CA . ARG A 1 191 ? 78.416 0.539 -6.074 1.00 59.12 191 ARG A CA 1
ATOM 1574 C C . ARG A 1 191 ? 79.486 0.938 -5.058 1.00 59.12 191 ARG A C 1
ATOM 1576 O O . ARG A 1 191 ? 79.650 0.284 -4.036 1.00 59.12 191 ARG A O 1
ATOM 1583 N N . HIS A 1 192 ? 80.176 2.053 -5.308 1.00 63.69 192 HIS A N 1
ATOM 1584 C CA . HIS A 1 192 ? 81.185 2.647 -4.410 1.00 63.69 192 HIS A CA 1
ATOM 1585 C C . HIS A 1 192 ? 80.599 3.593 -3.337 1.00 63.69 192 HIS A C 1
ATOM 1587 O O . HIS A 1 192 ? 81.254 4.539 -2.902 1.00 63.69 192 HIS A O 1
ATOM 1593 N N . HIS A 1 193 ? 79.367 3.360 -2.880 1.00 70.81 193 HIS A N 1
ATOM 1594 C CA . HIS A 1 193 ? 78.721 4.206 -1.871 1.00 70.81 193 HIS A CA 1
ATOM 1595 C C . HIS A 1 193 ? 78.343 3.408 -0.623 1.00 70.81 193 HIS A C 1
ATOM 1597 O O . HIS A 1 193 ? 77.899 2.265 -0.715 1.00 70.81 193 HIS A O 1
ATOM 1603 N N . ILE A 1 194 ? 78.508 4.033 0.549 1.00 75.19 194 ILE A N 1
ATOM 1604 C CA . ILE A 1 194 ? 78.107 3.459 1.837 1.00 75.19 194 ILE A CA 1
ATOM 1605 C C . ILE A 1 194 ? 76.591 3.216 1.787 1.00 75.19 194 ILE A C 1
ATOM 1607 O O . ILE A 1 194 ? 75.842 4.167 1.539 1.00 75.19 194 ILE A O 1
ATOM 1611 N N . PRO A 1 195 ? 76.112 1.974 1.989 1.00 74.00 195 PRO A N 1
ATOM 1612 C CA . PRO A 1 195 ? 74.689 1.696 1.916 1.00 74.00 195 PRO A CA 1
ATOM 1613 C C . PRO A 1 195 ? 73.944 2.411 3.054 1.00 74.00 195 PRO A C 1
ATOM 1615 O O . PRO A 1 195 ? 74.487 2.552 4.156 1.00 74.00 195 PRO A O 1
ATOM 1618 N N . PRO A 1 196 ? 72.693 2.847 2.819 1.00 80.69 196 PRO A N 1
ATOM 1619 C CA . PRO A 1 196 ? 71.871 3.447 3.860 1.00 80.69 196 PRO A CA 1
ATOM 1620 C C . PRO A 1 196 ? 71.708 2.479 5.036 1.00 80.69 196 PRO A C 1
ATOM 1622 O O . PRO A 1 196 ? 71.671 1.256 4.863 1.00 80.69 196 PRO A O 1
ATOM 1625 N N . SER A 1 197 ? 71.614 3.026 6.250 1.00 80.12 197 SER A N 1
ATOM 1626 C CA . SER A 1 197 ? 71.444 2.213 7.450 1.00 80.12 197 SER A CA 1
ATOM 1627 C C . SER A 1 197 ? 70.160 1.388 7.350 1.00 80.12 197 SER A C 1
ATOM 1629 O O . SER A 1 197 ? 69.096 1.883 6.976 1.00 80.12 197 SER A O 1
ATOM 1631 N N . LYS A 1 198 ? 70.263 0.091 7.661 1.00 79.94 198 LYS A N 1
ATOM 1632 C CA . LYS A 1 198 ? 69.105 -0.805 7.608 1.00 79.94 198 LYS A CA 1
ATOM 1633 C C . LYS A 1 198 ? 68.051 -0.331 8.621 1.00 79.94 198 LYS A C 1
ATOM 1635 O O . LYS A 1 198 ? 68.415 -0.042 9.767 1.00 79.94 198 LYS A O 1
ATOM 1640 N N . PRO A 1 199 ? 66.762 -0.263 8.243 1.00 80.94 199 PRO A N 1
ATOM 1641 C CA . PRO A 1 199 ? 65.712 0.125 9.174 1.00 80.94 199 PRO A CA 1
ATOM 1642 C C . PRO A 1 199 ? 65.621 -0.889 10.322 1.00 80.94 199 PRO A C 1
ATOM 1644 O O . PRO A 1 199 ? 65.746 -2.098 10.120 1.00 80.94 199 PRO A O 1
ATOM 1647 N N . LYS A 1 200 ? 65.414 -0.396 11.549 1.00 76.69 200 LYS A N 1
ATOM 1648 C CA . LYS A 1 200 ? 65.288 -1.251 12.737 1.00 76.69 200 LYS A CA 1
ATOM 1649 C C . LYS A 1 200 ? 63.999 -2.071 12.635 1.00 76.69 200 LYS A C 1
ATOM 1651 O O . LYS A 1 200 ? 62.912 -1.502 12.575 1.00 76.69 200 LYS A O 1
ATOM 1656 N N . CYS A 1 201 ? 64.121 -3.397 12.642 1.00 65.94 201 CYS A N 1
ATOM 1657 C CA . CYS A 1 201 ? 62.968 -4.289 12.750 1.00 65.94 201 CYS A CA 1
ATOM 1658 C C . CYS A 1 201 ? 62.327 -4.121 14.135 1.00 65.94 201 CYS A C 1
ATOM 1660 O O . CYS A 1 201 ? 63.030 -4.077 15.147 1.00 65.94 201 CYS A O 1
ATOM 1662 N N . GLN A 1 202 ? 61.000 -3.998 14.193 1.00 71.31 202 GLN A N 1
ATOM 1663 C CA . GLN A 1 202 ? 60.289 -3.904 15.466 1.00 71.31 202 GLN A CA 1
ATOM 1664 C C . GLN A 1 202 ? 60.342 -5.266 16.171 1.00 71.31 202 GLN A C 1
ATOM 1666 O O . GLN A 1 202 ? 59.875 -6.263 15.629 1.00 71.31 202 GLN A O 1
ATOM 1671 N N . VAL A 1 203 ? 60.920 -5.314 17.373 1.00 71.69 203 VAL A N 1
ATOM 1672 C CA . VAL A 1 203 ? 60.915 -6.523 18.208 1.00 71.69 203 VAL A CA 1
ATOM 1673 C C . VAL A 1 203 ? 59.527 -6.670 18.832 1.00 71.69 203 VAL A C 1
ATOM 1675 O O . VAL A 1 203 ? 59.007 -5.724 19.429 1.00 71.69 203 VAL A O 1
ATOM 1678 N N . THR A 1 204 ? 58.910 -7.844 18.696 1.00 66.81 204 THR A N 1
ATOM 1679 C CA . THR A 1 204 ? 57.606 -8.147 19.298 1.00 66.81 204 THR A CA 1
ATOM 1680 C C . THR A 1 204 ? 57.697 -8.050 20.823 1.00 66.81 204 THR A C 1
ATOM 1682 O O . THR A 1 204 ? 58.541 -8.696 21.442 1.00 66.81 204 THR A O 1
ATOM 1685 N N . ARG A 1 205 ? 56.842 -7.230 21.451 1.00 58.53 205 ARG A N 1
ATOM 1686 C CA . ARG A 1 205 ? 56.779 -7.115 22.917 1.00 58.53 205 ARG A CA 1
ATOM 1687 C C . ARG A 1 205 ? 56.211 -8.411 23.497 1.00 58.53 205 ARG A C 1
ATOM 1689 O O . ARG A 1 205 ? 55.055 -8.735 23.244 1.00 58.53 205 ARG A O 1
ATOM 1696 N N . ASN A 1 206 ? 57.005 -9.123 24.291 1.00 59.53 206 ASN A N 1
ATOM 1697 C CA . ASN A 1 206 ? 56.535 -10.281 25.048 1.00 59.53 206 ASN A CA 1
ATOM 1698 C C . ASN A 1 206 ? 55.530 -9.817 26.116 1.00 59.53 206 ASN A C 1
ATOM 1700 O O . ASN A 1 206 ? 55.901 -9.137 27.074 1.00 59.53 206 ASN A O 1
ATOM 1704 N N . LEU A 1 207 ? 54.257 -10.178 25.946 1.00 58.81 207 LEU A N 1
ATOM 1705 C CA . LEU A 1 207 ? 53.226 -10.049 26.974 1.00 58.81 207 LEU A CA 1
ATOM 1706 C C . LEU A 1 207 ? 53.516 -11.073 28.077 1.00 58.81 207 LEU A C 1
ATOM 1708 O O . LEU A 1 207 ? 53.255 -12.263 27.921 1.00 58.81 207 LEU A O 1
ATOM 1712 N N . LYS A 1 208 ? 54.080 -10.610 29.192 1.00 53.34 208 LYS A N 1
ATOM 1713 C CA . LYS A 1 208 ? 54.181 -11.393 30.425 1.00 53.34 208 LYS A CA 1
ATOM 1714 C C . LYS A 1 208 ? 52.796 -11.379 31.082 1.00 53.34 208 LYS A C 1
ATOM 1716 O O . LYS A 1 208 ? 52.414 -10.380 31.684 1.00 53.34 208 LYS A O 1
ATOM 1721 N N . ILE A 1 209 ? 52.022 -12.444 30.885 1.00 49.84 209 ILE A N 1
ATOM 1722 C CA . ILE A 1 209 ? 50.761 -12.683 31.600 1.00 49.84 209 ILE A CA 1
ATOM 1723 C C . ILE A 1 209 ? 51.078 -13.493 32.870 1.00 49.84 209 ILE A C 1
ATOM 1725 O O . ILE A 1 209 ? 51.920 -14.385 32.847 1.00 49.84 209 ILE A O 1
ATOM 1729 N N . LEU A 1 210 ? 50.427 -13.075 33.957 1.00 45.78 210 LEU A N 1
ATOM 1730 C CA . LEU A 1 210 ? 50.497 -13.475 35.368 1.00 45.78 210 LEU A CA 1
ATOM 1731 C C . LEU A 1 210 ? 50.692 -14.969 35.691 1.00 45.78 210 LEU A C 1
ATOM 1733 O O . LEU A 1 210 ? 49.942 -15.809 35.196 1.00 45.78 210 LEU A O 1
ATOM 1737 N N . LEU A 1 211 ? 51.584 -15.227 36.658 1.00 39.97 211 LEU A N 1
ATOM 1738 C CA . LEU A 1 211 ? 51.378 -16.079 37.841 1.00 39.97 211 LEU A CA 1
ATOM 1739 C C . LEU A 1 211 ? 52.290 -15.586 38.973 1.00 39.97 211 LEU A C 1
ATOM 1741 O O . LEU A 1 211 ? 53.481 -15.327 38.680 1.00 39.97 211 LEU A O 1
#

Mean predicted aligned error: 21.6 Å

Foldseek 3Di:
DVVVVVVVVVVVVVVVVVVVVVVVVVVVVVVVVVVVPDDDDDDDDPDPPVCPPPPDDDDADDDPDPPVVPPPDPCVVPFADWDQDPVNRDTDHDDPLNVQLVVQVVVVHHSDPPDDPDDDDDCPPDPDPDPDPPDPDDDDCCVVDDHPVVVVVVVVVVVCVVVVVDDPDPDDDDPPPDDPPDDPDVPPPDDPDDDPDDDDDDDDDDPPDDD

Sequence (211 aa):
MRVMLARIQMMVMSMMQITRRVIHLKMRLLLVIQLGMFRLNGTRMKSTLDMILLGKRLRKKREGTNLIPFLPVLIIRKIGVKFYDEYNDEIVELTKEETRMIRRVLKGMAPHPEFDPYPTAGDWVSLDPIDHPFPDAPEPKRRFVPSKWESKMIVRLVRGIRKGLIKVDDKPKEENRVYLLWGDDPNLTERHHIPPSKPKCQVTRNLKILL